Protein AF-A0A6P4EL82-F1 (afdb_monomer_lite)

Radius of gyration: 22.35 Å; chains: 1; bounding box: 56×54×62 Å

Organism: Drosophila rhopaloa (NCBI:txid1041015)

Structure (mmCIF, N/CA/C/O backbone):
data_AF-A0A6P4EL82-F1
#
_entry.id   AF-A0A6P4EL82-F1
#
loop_
_atom_site.group_PDB
_atom_site.id
_atom_site.type_symbol
_atom_site.label_atom_id
_atom_site.label_alt_id
_atom_site.label_comp_id
_atom_site.label_asym_id
_atom_site.label_entity_id
_atom_site.label_seq_id
_atom_site.pdbx_PDB_ins_code
_atom_site.Cartn_x
_atom_site.Cartn_y
_atom_site.Cartn_z
_atom_site.occupancy
_atom_site.B_iso_or_equiv
_atom_site.auth_seq_id
_atom_site.auth_comp_id
_atom_site.auth_asym_id
_atom_site.auth_atom_id
_atom_site.pdbx_PDB_model_num
ATOM 1 N N . MET A 1 1 ? 17.055 23.495 1.110 1.00 33.41 1 MET A N 1
ATOM 2 C CA . MET A 1 1 ? 16.559 23.133 2.458 1.00 33.41 1 MET A CA 1
ATOM 3 C C . MET A 1 1 ? 15.333 22.251 2.293 1.00 33.41 1 MET A C 1
ATOM 5 O O . MET A 1 1 ? 14.387 22.689 1.647 1.00 33.41 1 MET A O 1
ATOM 9 N N . ALA A 1 2 ? 15.364 21.012 2.794 1.00 43.56 2 ALA A N 1
ATOM 10 C CA . ALA A 1 2 ? 14.211 20.114 2.730 1.00 43.56 2 ALA A CA 1
ATOM 11 C C . ALA A 1 2 ? 13.028 20.742 3.486 1.00 43.56 2 ALA A C 1
ATOM 13 O O . ALA A 1 2 ? 13.193 21.196 4.621 1.00 43.56 2 ALA A O 1
ATOM 14 N N . ARG A 1 3 ? 11.856 20.819 2.846 1.00 50.66 3 ARG A N 1
ATOM 15 C CA . ARG A 1 3 ? 10.635 21.322 3.490 1.00 50.66 3 ARG A CA 1
ATOM 16 C C . ARG A 1 3 ? 10.329 20.411 4.676 1.00 50.66 3 ARG A C 1
ATOM 18 O O . ARG A 1 3 ? 10.133 19.216 4.482 1.00 50.66 3 ARG A O 1
ATOM 25 N N . ARG A 1 4 ? 10.299 20.956 5.896 1.00 54.34 4 ARG A N 1
ATOM 26 C CA . ARG A 1 4 ? 9.822 20.200 7.061 1.00 54.34 4 ARG A CA 1
ATOM 27 C C . ARG A 1 4 ? 8.305 20.161 6.985 1.00 54.34 4 ARG A C 1
ATOM 29 O O . ARG A 1 4 ? 7.641 21.117 7.385 1.00 54.34 4 ARG A O 1
ATOM 36 N N . THR A 1 5 ? 7.786 19.092 6.407 1.00 60.97 5 THR A N 1
ATOM 37 C CA . THR A 1 5 ? 6.375 18.736 6.481 1.00 60.97 5 THR A CA 1
ATOM 38 C C . THR A 1 5 ? 6.119 18.055 7.820 1.00 60.97 5 THR A C 1
ATOM 40 O O . THR A 1 5 ? 6.871 17.173 8.233 1.00 60.97 5 THR A O 1
ATOM 43 N N . GLN A 1 6 ? 5.105 18.522 8.540 1.00 66.62 6 GLN A N 1
ATOM 44 C CA . GLN A 1 6 ? 4.587 17.857 9.733 1.00 66.62 6 GLN A CA 1
ATOM 45 C C . GLN A 1 6 ? 3.087 17.683 9.549 1.00 66.62 6 GLN A C 1
ATOM 47 O O . GLN A 1 6 ? 2.411 18.584 9.054 1.00 66.62 6 GLN A O 1
ATOM 52 N N . SER A 1 7 ? 2.579 16.536 9.956 1.00 67.75 7 SER A N 1
ATOM 53 C CA . SER A 1 7 ? 1.165 16.198 9.969 1.00 67.75 7 SER A CA 1
ATOM 54 C C . SER A 1 7 ? 0.735 15.944 11.405 1.00 67.75 7 SER A C 1
ATOM 56 O O . SER A 1 7 ? 1.493 15.408 12.216 1.00 67.75 7 SER A O 1
ATOM 58 N N . ARG A 1 8 ? -0.481 16.369 11.742 1.00 73.88 8 ARG A N 1
ATOM 59 C CA . ARG A 1 8 ? -1.097 16.090 13.040 1.00 73.88 8 ARG A CA 1
ATOM 60 C C . ARG A 1 8 ? -2.534 15.663 12.837 1.00 73.88 8 ARG A C 1
ATOM 62 O O . ARG A 1 8 ? -3.299 16.365 12.175 1.00 73.88 8 ARG A O 1
ATOM 69 N N . PHE A 1 9 ? -2.908 14.562 13.472 1.00 73.06 9 PHE A N 1
ATOM 70 C CA . PHE A 1 9 ? -4.301 14.156 13.578 1.00 73.06 9 PHE A CA 1
ATOM 71 C C . PHE A 1 9 ? -4.881 14.636 14.909 1.00 73.06 9 PHE A C 1
ATOM 73 O O . PHE A 1 9 ? -4.245 14.522 15.960 1.00 73.06 9 PHE A O 1
ATOM 80 N N . ILE A 1 10 ? -6.073 15.215 14.858 1.00 74.81 10 ILE A N 1
ATOM 81 C CA . ILE A 1 10 ? -6.793 15.739 16.013 1.00 74.81 10 ILE A CA 1
ATOM 82 C C . ILE A 1 10 ? -8.097 14.964 16.137 1.00 74.81 10 ILE A C 1
ATOM 84 O O . ILE A 1 10 ? -8.863 14.858 15.178 1.00 74.81 10 ILE A O 1
ATOM 88 N N . PHE A 1 11 ? -8.314 14.445 17.341 1.00 75.31 11 PHE A N 1
ATOM 89 C CA . PHE A 1 11 ? -9.562 13.843 17.781 1.00 75.31 11 PHE A CA 1
ATOM 90 C C . PHE A 1 11 ? -10.075 14.706 18.922 1.00 75.31 11 PHE A C 1
ATOM 92 O O . PHE A 1 11 ? -9.465 14.739 19.990 1.00 75.31 11 PHE A O 1
ATOM 99 N N . GLU A 1 12 ? -11.156 15.436 18.685 1.00 78.25 12 GLU A N 1
ATOM 100 C CA . GLU A 1 12 ? -11.768 16.289 19.700 1.00 78.25 12 GLU A CA 1
ATOM 101 C C . GLU A 1 12 ? -13.259 15.982 19.818 1.00 78.25 12 GLU A C 1
ATOM 103 O O . GLU A 1 12 ? -13.918 15.598 18.849 1.00 78.25 12 GLU A O 1
ATOM 108 N N . VAL A 1 13 ? -13.787 16.115 21.030 1.00 78.19 13 VAL A N 1
ATOM 109 C CA . VAL A 1 13 ? -15.224 16.057 21.289 1.00 78.19 13 VAL A CA 1
ATOM 110 C C . VAL A 1 13 ? -15.655 17.472 21.626 1.00 78.19 13 VAL A C 1
ATOM 112 O O . VAL A 1 13 ? -15.216 18.027 22.630 1.00 78.19 13 VAL A O 1
ATOM 115 N N . VAL A 1 14 ? -16.472 18.061 20.761 1.00 80.62 14 VAL A N 1
ATOM 116 C CA . VAL A 1 14 ? -17.006 19.411 20.925 1.00 80.62 14 VAL A CA 1
ATOM 117 C C . VAL A 1 14 ? -18.517 19.295 21.033 1.00 80.62 14 VAL A C 1
ATOM 119 O O . VAL A 1 14 ? -19.182 18.857 20.093 1.00 80.62 14 VAL A O 1
ATOM 122 N N . GLU A 1 15 ? -19.047 19.670 22.197 1.00 81.12 15 GLU A N 1
ATOM 123 C CA . GLU A 1 15 ? -20.472 19.575 22.532 1.00 81.12 15 GLU A CA 1
ATOM 124 C C . GLU A 1 15 ? -21.013 18.148 22.318 1.00 81.12 15 GLU A C 1
ATOM 126 O O . GLU A 1 15 ? -20.661 17.232 23.058 1.00 81.12 15 GLU A O 1
ATOM 131 N N . ASN A 1 16 ? -21.830 17.953 21.280 1.00 80.94 16 ASN A N 1
ATOM 132 C CA . ASN A 1 16 ? -22.440 16.677 20.903 1.00 80.94 16 ASN A CA 1
ATOM 133 C C . ASN A 1 16 ? -21.816 16.051 19.648 1.00 80.94 16 ASN A C 1
ATOM 135 O O . ASN A 1 16 ? -22.354 15.077 19.117 1.00 80.94 16 ASN A O 1
ATOM 139 N N . SER A 1 17 ? -20.689 16.585 19.173 1.00 77.50 17 SER A N 1
ATOM 140 C CA . SER A 1 17 ? -20.010 16.123 17.963 1.00 77.50 17 SER A CA 1
ATOM 141 C C . SER A 1 17 ? -18.581 15.677 18.249 1.00 77.50 17 SER A C 1
ATOM 143 O O . SER A 1 17 ? -17.812 16.343 18.937 1.00 77.50 17 SER A O 1
ATOM 145 N N . ARG A 1 18 ? -18.200 14.544 17.667 1.00 77.69 18 ARG A N 1
ATOM 146 C CA . ARG A 1 18 ? -16.813 14.099 17.562 1.00 77.69 18 ARG A CA 1
ATOM 147 C C . ARG A 1 18 ? -16.259 14.605 16.244 1.00 77.69 18 ARG A C 1
ATOM 149 O O . ARG A 1 18 ? -16.854 14.373 15.190 1.00 77.69 18 ARG A O 1
ATOM 156 N N . ILE A 1 19 ? -15.134 15.294 16.325 1.00 76.38 19 ILE A N 1
ATOM 157 C CA . ILE A 1 19 ? -14.483 15.941 15.198 1.00 76.38 19 ILE A CA 1
ATOM 158 C C . ILE A 1 19 ? -13.156 15.240 14.939 1.00 76.38 19 ILE A C 1
ATOM 160 O O . ILE A 1 19 ? -12.343 15.028 15.845 1.00 76.38 19 ILE A O 1
ATOM 164 N N . PHE A 1 20 ? -12.950 14.904 13.672 1.00 77.62 20 PHE A N 1
ATOM 165 C CA . PHE A 1 20 ? -11.752 14.261 13.161 1.00 77.62 20 PHE A CA 1
ATOM 166 C C . PHE A 1 20 ? -11.123 15.212 12.168 1.00 77.62 20 PHE A C 1
ATOM 168 O O . PHE A 1 20 ? -11.773 15.599 11.201 1.00 77.62 20 PHE A O 1
ATOM 175 N N . ARG A 1 21 ? -9.880 15.625 12.413 1.00 79.00 21 ARG A N 1
ATOM 176 C CA . ARG A 1 21 ? -9.175 16.541 11.516 1.00 79.00 21 ARG A CA 1
ATOM 177 C C . ARG A 1 21 ? -7.736 16.124 11.346 1.00 79.00 21 ARG A C 1
ATOM 179 O O . ARG A 1 21 ? -7.040 15.815 12.308 1.00 79.00 21 ARG A O 1
ATOM 186 N N . HIS A 1 22 ? -7.275 16.217 10.112 1.00 78.00 22 HIS A N 1
ATOM 187 C CA . HIS A 1 22 ? -5.871 16.094 9.779 1.00 78.00 22 HIS A CA 1
ATOM 188 C C . HIS A 1 22 ? -5.342 17.462 9.350 1.00 78.00 22 HIS A C 1
ATOM 190 O O . HIS A 1 22 ? -5.875 18.074 8.425 1.00 78.00 22 HIS A O 1
ATOM 196 N N . GLN A 1 23 ? -4.317 17.952 10.041 1.00 79.94 23 GLN A N 1
ATOM 197 C CA . GLN A 1 23 ? -3.669 19.229 9.767 1.00 79.94 23 GLN A CA 1
ATOM 198 C C . GLN A 1 23 ? -2.273 19.025 9.191 1.00 79.94 23 GLN A C 1
ATOM 200 O O . GLN A 1 23 ? -1.479 18.259 9.736 1.00 79.94 23 GLN A O 1
ATOM 205 N N . PHE A 1 24 ? -1.963 19.787 8.143 1.00 72.44 24 PHE A N 1
ATOM 206 C CA . PHE A 1 24 ? -0.638 19.820 7.533 1.00 72.44 24 PHE A CA 1
ATOM 207 C C . PHE A 1 24 ? 0.090 21.122 7.840 1.00 72.44 24 PHE A C 1
ATOM 209 O O . PHE A 1 24 ? -0.452 22.222 7.680 1.00 72.44 24 PHE A O 1
ATOM 216 N N . PHE A 1 25 ? 1.357 20.991 8.204 1.00 72.81 25 PHE A N 1
ATOM 217 C CA . PHE A 1 25 ? 2.273 22.083 8.480 1.00 72.81 25 PHE A CA 1
ATOM 218 C C . PHE A 1 25 ? 3.444 22.016 7.507 1.00 72.81 25 PHE A C 1
ATOM 220 O O . PHE A 1 25 ? 4.023 20.954 7.281 1.00 72.81 25 PHE A O 1
ATOM 227 N N . VAL A 1 26 ? 3.827 23.165 6.958 1.00 68.81 26 VAL A N 1
ATOM 228 C CA . VAL A 1 26 ? 5.044 23.306 6.151 1.00 68.81 26 VAL A CA 1
ATOM 229 C C . VAL A 1 26 ? 5.909 24.352 6.828 1.00 68.81 26 VAL A C 1
ATOM 231 O O . VAL A 1 26 ? 5.481 25.490 7.000 1.00 68.81 26 VAL A O 1
ATOM 234 N N . ASN A 1 27 ? 7.120 23.964 7.227 1.00 68.44 27 ASN A N 1
ATOM 235 C CA . ASN A 1 27 ? 8.061 24.831 7.942 1.00 68.44 27 ASN A CA 1
ATOM 236 C C . ASN A 1 27 ? 7.469 25.437 9.234 1.00 68.44 27 ASN A C 1
ATOM 238 O O . ASN A 1 27 ? 7.764 26.575 9.581 1.00 68.44 27 ASN A O 1
ATOM 242 N N . GLY A 1 28 ? 6.624 24.677 9.941 1.00 65.25 28 GLY A N 1
ATOM 243 C CA . GLY A 1 28 ? 6.000 25.096 11.203 1.00 65.25 28 GLY A CA 1
ATOM 244 C C . GLY A 1 28 ? 4.749 25.970 11.056 1.00 65.25 28 GLY A C 1
ATOM 245 O O . GLY A 1 28 ? 4.048 26.185 12.040 1.00 65.25 28 GLY A O 1
ATOM 246 N N . SER A 1 29 ? 4.410 26.425 9.847 1.00 65.25 29 SER A N 1
ATOM 247 C CA . SER A 1 29 ? 3.171 27.164 9.587 1.00 65.25 29 SER A CA 1
ATOM 248 C C . SER A 1 29 ? 2.051 26.214 9.155 1.00 65.25 29 SER A C 1
ATOM 250 O O . SER A 1 29 ? 2.227 25.421 8.223 1.00 65.25 29 SER A O 1
ATOM 252 N N . ARG A 1 30 ? 0.892 26.299 9.826 1.00 67.81 30 ARG A N 1
ATOM 253 C CA . ARG A 1 30 ? -0.328 25.550 9.476 1.00 67.81 30 ARG A CA 1
ATOM 254 C C . ARG A 1 30 ? -0.783 25.967 8.080 1.00 67.81 30 ARG A C 1
ATOM 256 O O . ARG A 1 30 ? -1.028 27.147 7.853 1.00 67.81 30 ARG A O 1
ATOM 263 N N . ARG A 1 31 ? -0.889 25.012 7.152 1.00 65.38 31 ARG A N 1
ATOM 264 C CA . ARG A 1 31 ? -1.248 25.296 5.756 1.00 65.38 31 ARG A CA 1
ATOM 265 C C . ARG A 1 31 ? -2.715 25.036 5.440 1.00 65.38 31 ARG A C 1
ATOM 267 O O . ARG A 1 31 ? -3.326 25.864 4.780 1.00 65.38 31 ARG A O 1
ATOM 274 N N . ALA A 1 32 ? -3.250 23.889 5.852 1.00 67.94 32 ALA A N 1
ATOM 275 C CA . ALA A 1 32 ? -4.602 23.471 5.486 1.00 67.94 32 ALA A CA 1
ATOM 276 C C . ALA A 1 32 ? -5.100 22.327 6.378 1.00 67.94 32 ALA A C 1
ATOM 278 O O . ALA A 1 32 ? -4.300 21.531 6.882 1.00 67.94 32 ALA A O 1
ATOM 279 N N . GLU A 1 33 ? -6.419 22.251 6.549 1.00 73.62 33 GLU A N 1
ATOM 280 C CA . GLU A 1 33 ? -7.103 21.035 6.994 1.00 73.62 33 GLU A CA 1
ATOM 281 C C . GLU A 1 33 ? -7.305 20.111 5.792 1.00 73.62 33 GLU A C 1
ATOM 283 O O . GLU A 1 33 ? -7.496 20.554 4.660 1.00 73.62 33 GLU A O 1
ATOM 288 N N . CYS A 1 34 ? -7.173 18.811 6.021 1.00 71.56 34 CYS A N 1
ATOM 289 C CA . CYS A 1 34 ? -7.351 17.816 4.984 1.00 71.56 34 CYS A CA 1
ATOM 290 C C . CYS A 1 34 ? -8.841 17.571 4.736 1.00 71.56 34 CYS A C 1
ATOM 292 O O . CYS A 1 34 ? -9.490 16.871 5.512 1.00 71.56 34 CYS A O 1
ATOM 294 N N . ASN A 1 35 ? -9.348 18.035 3.598 1.00 69.62 35 ASN A N 1
ATOM 295 C CA . ASN A 1 35 ? -10.748 17.841 3.204 1.00 69.62 35 ASN A CA 1
ATOM 296 C C . ASN A 1 35 ? -11.154 16.358 3.066 1.00 69.62 35 ASN A C 1
ATOM 298 O O . ASN A 1 35 ? -12.339 16.046 2.991 1.00 69.62 35 ASN A O 1
ATOM 302 N N . THR A 1 36 ? -10.194 15.426 2.969 1.00 69.62 36 THR A N 1
ATOM 303 C CA . THR A 1 36 ? -10.492 13.984 2.898 1.00 69.62 36 THR A CA 1
ATOM 304 C C . THR A 1 36 ? -10.569 13.310 4.261 1.00 69.62 36 THR A C 1
ATOM 306 O O . THR A 1 36 ? -11.177 12.251 4.357 1.00 69.62 36 THR A O 1
ATOM 309 N N . CYS A 1 37 ? -9.940 13.887 5.285 1.00 72.25 37 CYS A N 1
ATOM 310 C CA . CYS A 1 37 ? -9.926 13.336 6.641 1.00 72.25 37 CYS A CA 1
ATOM 311 C C . CYS A 1 37 ? -10.843 14.103 7.598 1.00 72.25 37 CYS A C 1
ATOM 313 O O . CYS A 1 37 ? -11.077 13.617 8.699 1.00 72.25 37 CYS A O 1
ATOM 315 N N . GLU A 1 38 ? -11.317 15.290 7.209 1.00 73.56 38 GLU A N 1
ATOM 316 C CA . GLU A 1 38 ? -12.259 16.068 8.005 1.00 73.56 38 GLU A CA 1
ATOM 317 C C . GLU A 1 38 ? -13.629 15.389 8.062 1.00 73.56 38 GLU A C 1
ATOM 319 O O . GLU A 1 38 ? -14.226 15.071 7.028 1.00 73.56 38 GLU A O 1
ATOM 324 N N . ASN A 1 39 ? -14.132 15.165 9.276 1.00 71.00 39 ASN A N 1
ATOM 325 C CA . ASN A 1 39 ? -15.486 14.669 9.479 1.00 71.00 39 ASN A CA 1
ATOM 326 C C . ASN A 1 39 ? -16.027 15.008 10.869 1.00 71.00 39 ASN A C 1
ATOM 328 O O . ASN A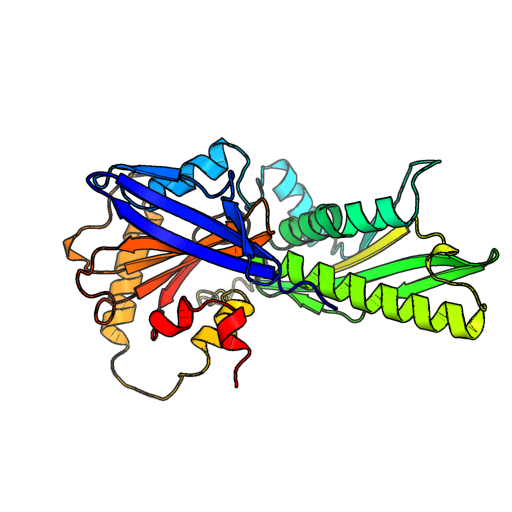 1 39 ? -15.278 15.215 11.827 1.00 71.00 39 ASN A O 1
ATOM 332 N N . HIS A 1 40 ? -17.353 15.017 10.953 1.00 73.94 40 HIS A N 1
ATOM 333 C CA . HIS A 1 40 ? -18.144 15.341 12.124 1.00 73.94 40 HIS A CA 1
ATOM 334 C C . HIS A 1 40 ? -19.213 14.265 12.295 1.00 73.94 40 HIS A C 1
ATOM 336 O O . HIS A 1 40 ? -20.058 14.085 11.419 1.00 73.94 40 HIS A O 1
ATOM 342 N N . VAL A 1 41 ? -19.193 13.564 13.426 1.00 72.25 41 VAL A N 1
ATOM 343 C CA . VAL A 1 41 ? -20.222 12.568 13.762 1.00 72.25 41 VAL A CA 1
ATOM 344 C C . VAL A 1 41 ? -20.782 12.816 15.159 1.00 72.25 41 VAL A C 1
ATOM 346 O O . VAL A 1 41 ? -20.041 13.270 16.034 1.00 72.25 41 VAL A O 1
ATOM 349 N N . PRO A 1 42 ? -22.069 12.517 15.405 1.00 77.12 42 PRO A N 1
ATOM 350 C CA . PRO A 1 42 ? -22.645 12.610 16.739 1.00 77.12 42 PRO A CA 1
ATOM 351 C C . PRO A 1 42 ? -21.877 11.749 17.748 1.00 77.12 42 PRO A C 1
ATOM 353 O O . PRO A 1 42 ? -21.427 10.648 17.434 1.00 77.12 42 PRO A O 1
ATOM 356 N N . VAL A 1 43 ? -21.771 12.210 18.995 1.00 75.50 43 VAL A N 1
ATOM 357 C CA . VAL A 1 43 ? -21.134 11.446 20.089 1.00 75.50 43 VAL A CA 1
ATOM 358 C C . VAL A 1 43 ? -21.823 10.096 20.337 1.00 75.50 43 VAL A C 1
ATOM 360 O O . VAL A 1 43 ? -21.175 9.151 20.789 1.00 75.50 43 VAL A O 1
ATOM 363 N N . SER A 1 44 ? -23.112 9.990 20.007 1.00 71.75 44 SER A N 1
ATOM 364 C CA . SER A 1 44 ? -23.897 8.756 20.098 1.00 71.75 44 SER A CA 1
ATOM 365 C C . SER A 1 44 ? -23.495 7.686 19.077 1.00 71.75 44 SER A C 1
ATOM 367 O O . SER A 1 44 ? -23.806 6.514 19.286 1.00 71.75 44 SER A O 1
ATOM 369 N N . GLU A 1 45 ? -22.801 8.047 17.994 1.00 71.69 45 GLU A N 1
ATOM 370 C CA . GLU A 1 45 ? -22.350 7.090 16.984 1.00 71.69 45 GLU A CA 1
ATOM 371 C C . GLU A 1 45 ? -20.959 6.522 17.314 1.00 71.69 45 GLU A C 1
ATOM 373 O O . GLU A 1 45 ? -20.083 7.248 17.799 1.00 71.69 45 GLU A O 1
ATOM 378 N N . PRO A 1 46 ? -20.690 5.231 17.041 1.00 69.81 46 PRO A N 1
ATOM 379 C CA . PRO A 1 46 ? -19.359 4.668 17.242 1.00 69.81 46 PRO A CA 1
ATOM 380 C C . PRO A 1 46 ? -18.323 5.276 16.281 1.00 69.81 46 PRO A C 1
ATOM 382 O O . PRO A 1 46 ? -18.629 5.581 15.129 1.00 69.81 46 PRO A O 1
ATOM 385 N N . TYR A 1 47 ? -17.061 5.374 16.720 1.00 73.31 47 TYR A N 1
ATOM 386 C CA . TYR A 1 47 ? -15.964 5.953 15.925 1.00 73.31 47 TYR A CA 1
ATOM 387 C C . TYR A 1 47 ? -15.795 5.284 14.547 1.00 73.31 47 TYR A C 1
ATOM 389 O O . TYR A 1 47 ? -15.403 5.935 13.583 1.00 73.31 47 TYR A O 1
ATOM 397 N N . ASN A 1 48 ? -16.123 3.996 14.418 1.00 69.88 48 ASN A N 1
ATOM 398 C CA . ASN A 1 48 ? -15.982 3.256 13.164 1.00 69.88 48 ASN A CA 1
ATOM 399 C C . ASN A 1 48 ? -16.972 3.647 12.049 1.00 69.88 48 ASN A C 1
ATOM 401 O O . ASN A 1 48 ? -16.686 3.385 10.878 1.00 69.88 48 ASN A O 1
ATOM 405 N N . HIS A 1 49 ? -18.122 4.244 12.378 1.00 67.06 49 HIS A N 1
ATOM 406 C CA . HIS A 1 49 ? -19.137 4.629 11.393 1.00 67.06 49 HIS A CA 1
ATOM 407 C C . HIS A 1 49 ? -18.623 5.728 10.465 1.00 67.06 49 HIS A C 1
ATOM 409 O O . HIS A 1 49 ? -18.900 5.696 9.265 1.00 67.06 49 HIS A O 1
ATOM 415 N N . HIS A 1 50 ? -17.772 6.608 10.993 1.00 66.44 50 HIS A N 1
ATOM 416 C CA . HIS A 1 50 ? -17.055 7.611 10.220 1.00 66.44 50 HIS A CA 1
ATOM 417 C C . HIS A 1 50 ? -16.292 6.986 9.037 1.00 66.44 50 HIS A C 1
ATOM 419 O O . HIS A 1 50 ? -16.385 7.475 7.910 1.00 66.44 50 HIS A O 1
ATOM 425 N N . TRP A 1 51 ? -15.574 5.887 9.275 1.00 64.69 51 TRP A N 1
ATOM 426 C CA . TRP A 1 51 ? -14.648 5.298 8.303 1.00 64.69 51 TRP A CA 1
ATOM 427 C C . TRP A 1 51 ? -15.319 4.325 7.325 1.00 64.69 51 TRP A C 1
ATOM 429 O O . TRP A 1 51 ? -14.783 4.041 6.254 1.00 64.69 51 TRP A O 1
ATOM 439 N N . ARG A 1 52 ? -16.507 3.798 7.658 1.00 60.78 52 ARG A N 1
ATOM 440 C CA . ARG A 1 52 ? -17.263 2.885 6.774 1.00 60.78 52 ARG A CA 1
ATOM 441 C C . ARG A 1 52 ? -17.727 3.561 5.483 1.00 60.78 52 ARG A C 1
ATOM 443 O O . ARG A 1 52 ? -17.866 2.891 4.459 1.00 60.78 52 ARG A O 1
ATOM 450 N N . ASN A 1 53 ? -17.930 4.875 5.513 1.00 57.84 53 ASN A N 1
ATOM 451 C CA . ASN A 1 53 ? -18.341 5.641 4.340 1.00 57.84 53 ASN A CA 1
ATOM 452 C C . ASN A 1 53 ? -17.223 5.786 3.294 1.00 57.84 53 ASN A C 1
ATOM 454 O O . ASN A 1 53 ? -17.519 6.049 2.131 1.00 57.84 53 ASN A O 1
ATOM 458 N N . ASP A 1 54 ? -15.960 5.532 3.651 1.00 64.31 54 ASP A N 1
ATOM 459 C CA . ASP A 1 54 ? -14.842 5.650 2.709 1.00 64.31 54 ASP A CA 1
ATOM 460 C C . ASP A 1 54 ? -14.867 4.566 1.630 1.00 64.31 54 ASP A C 1
ATOM 462 O O . ASP A 1 54 ? -14.518 4.833 0.484 1.00 64.31 54 ASP A O 1
ATOM 466 N N . ILE A 1 55 ? -15.350 3.363 1.959 1.00 58.72 55 ILE A N 1
ATOM 467 C CA . ILE A 1 55 ? -15.524 2.280 0.979 1.00 58.72 55 ILE A CA 1
ATOM 468 C C . ILE A 1 55 ? -16.633 2.643 -0.014 1.00 58.72 55 ILE A C 1
ATOM 470 O O . ILE A 1 55 ? -16.447 2.506 -1.221 1.00 58.72 55 ILE A O 1
ATOM 474 N N . LYS A 1 56 ? -17.765 3.162 0.485 1.00 60.44 56 LYS A N 1
ATOM 475 C CA . LYS A 1 56 ? -18.898 3.593 -0.353 1.00 60.44 56 LYS A CA 1
ATOM 476 C C . LYS A 1 56 ? -18.524 4.745 -1.285 1.00 60.44 56 LYS A C 1
ATOM 478 O O . LYS A 1 56 ? -19.010 4.800 -2.406 1.00 60.44 56 LYS A O 1
ATOM 483 N N . ASN A 1 57 ? -17.634 5.624 -0.833 1.00 61.41 57 ASN A N 1
ATOM 484 C CA . ASN A 1 57 ? -17.208 6.806 -1.575 1.00 61.41 57 ASN A CA 1
ATOM 485 C C . ASN A 1 57 ? -15.927 6.590 -2.403 1.00 61.41 57 ASN A C 1
ATOM 487 O O . ASN A 1 57 ? -15.339 7.578 -2.835 1.00 61.41 57 ASN A O 1
ATOM 491 N N . GLN A 1 58 ? -15.460 5.343 -2.587 1.00 61.38 58 GLN A N 1
ATOM 492 C CA . GLN A 1 58 ? -14.204 5.006 -3.292 1.00 61.38 58 GLN A CA 1
ATOM 493 C C . GLN A 1 58 ? -12.962 5.747 -2.760 1.00 61.38 58 GLN A C 1
ATOM 495 O O . GLN A 1 58 ? -11.977 5.955 -3.458 1.00 61.38 58 GLN A O 1
ATOM 500 N N . LYS A 1 59 ? -12.995 6.140 -1.487 1.00 64.19 59 LYS A N 1
ATOM 501 C CA . LYS A 1 59 ? -11.906 6.821 -0.781 1.00 64.19 59 LYS A CA 1
ATOM 502 C C . LYS A 1 59 ? -11.074 5.858 0.064 1.00 64.19 59 LYS A C 1
ATOM 504 O O . LYS A 1 59 ? -10.260 6.312 0.860 1.00 64.19 59 LYS A O 1
ATOM 509 N N . SER A 1 60 ? -11.306 4.553 -0.044 1.00 66.44 60 SER A N 1
ATOM 510 C CA . SER A 1 60 ? -10.579 3.563 0.743 1.00 66.44 60 SER A CA 1
ATOM 511 C C . SER A 1 60 ? -9.239 3.216 0.103 1.00 66.44 60 SER A C 1
ATOM 513 O O . SER A 1 60 ? -9.115 3.179 -1.115 1.00 66.44 60 SER A O 1
ATOM 515 N N . TYR A 1 61 ? -8.253 2.914 0.942 1.00 70.69 61 TYR A N 1
ATOM 516 C CA . TYR A 1 61 ? -6.951 2.393 0.522 1.00 70.69 61 TYR A CA 1
ATOM 517 C C . TYR A 1 61 ? -6.980 0.874 0.271 1.00 70.69 61 TYR A C 1
ATOM 519 O O . TYR A 1 61 ? -5.984 0.302 -0.171 1.00 70.69 61 TYR A O 1
ATOM 527 N N . TYR A 1 62 ? -8.107 0.219 0.570 1.00 79.44 62 TYR A N 1
ATOM 528 C CA . TYR A 1 62 ? -8.325 -1.193 0.269 1.00 79.44 62 TYR A CA 1
ATOM 529 C C . TYR A 1 62 ? -8.552 -1.411 -1.223 1.00 79.44 62 TYR A C 1
ATOM 531 O O . TYR A 1 62 ? -9.223 -0.613 -1.881 1.00 79.44 62 TYR A O 1
ATOM 539 N N . ILE A 1 63 ? -8.068 -2.539 -1.731 1.00 83.81 63 ILE A N 1
ATOM 540 C CA . ILE A 1 63 ? -8.384 -2.970 -3.093 1.00 83.81 63 ILE A CA 1
ATOM 541 C C . ILE A 1 63 ? -9.751 -3.659 -3.128 1.00 83.81 63 ILE A C 1
ATOM 543 O O . ILE A 1 63 ? -10.158 -4.327 -2.175 1.00 83.81 63 ILE A O 1
ATOM 547 N N . GLN A 1 64 ? -10.463 -3.517 -4.243 1.00 81.88 64 GLN A N 1
ATOM 548 C CA . GLN A 1 64 ? -11.689 -4.267 -4.501 1.00 81.88 64 GLN A CA 1
ATOM 549 C C . GLN A 1 64 ? -11.342 -5.495 -5.340 1.00 81.88 64 GLN A C 1
ATOM 551 O O . GLN A 1 64 ? -10.855 -5.367 -6.456 1.00 81.88 64 GLN A O 1
ATOM 556 N N . MET A 1 65 ? -11.575 -6.684 -4.784 1.00 82.25 65 MET A N 1
ATOM 557 C CA . MET A 1 65 ? -11.277 -7.960 -5.439 1.00 82.25 65 MET A CA 1
ATOM 558 C C . MET A 1 65 ? -12.570 -8.685 -5.798 1.00 82.25 65 MET A C 1
ATOM 560 O O . MET A 1 65 ? -13.220 -9.275 -4.926 1.00 82.25 65 MET A O 1
ATOM 564 N N . GLY A 1 66 ? -12.934 -8.662 -7.078 1.00 85.94 66 GLY A N 1
ATOM 565 C CA . GLY A 1 66 ? -14.035 -9.443 -7.622 1.00 85.94 66 GLY A CA 1
ATOM 566 C C . GLY A 1 66 ? -13.646 -10.894 -7.919 1.00 85.94 66 GLY A C 1
ATOM 567 O O . GLY A 1 66 ? -12.545 -11.365 -7.623 1.00 85.94 66 GLY A O 1
ATOM 568 N N . LEU A 1 67 ? -14.593 -11.640 -8.493 1.00 88.75 67 LEU A N 1
ATOM 569 C CA . LEU A 1 67 ? -14.342 -12.998 -8.989 1.00 88.75 67 LEU A CA 1
ATOM 570 C C . LEU A 1 67 ? -13.302 -13.032 -10.129 1.00 88.75 67 LEU A C 1
ATOM 572 O O . LEU A 1 67 ? -12.437 -13.908 -10.068 1.00 88.75 67 LEU A O 1
ATOM 576 N N . PRO A 1 68 ? -13.323 -12.112 -11.119 1.00 91.00 68 PRO A N 1
ATOM 577 C CA . PRO A 1 68 ? -12.321 -12.094 -12.188 1.00 91.00 68 PRO A CA 1
ATOM 578 C C . PRO A 1 68 ? -10.900 -11.879 -11.657 1.00 91.00 68 PRO A C 1
ATOM 580 O O . PRO A 1 68 ? -9.984 -12.621 -12.003 1.00 91.00 68 PRO A O 1
ATOM 583 N N . GLU A 1 69 ? -10.720 -10.925 -10.745 1.00 91.00 69 GLU A N 1
ATOM 584 C CA . GLU A 1 69 ? -9.428 -10.596 -10.138 1.00 91.00 69 GLU A CA 1
ATOM 585 C C . GLU A 1 69 ? -8.842 -11.797 -9.384 1.00 91.00 69 GLU A C 1
ATOM 587 O O . GLU A 1 69 ? -7.653 -12.101 -9.493 1.00 91.00 69 GLU A O 1
ATOM 592 N N . LYS A 1 70 ? -9.690 -12.544 -8.667 1.00 90.12 70 LYS A N 1
ATOM 593 C CA . LYS A 1 70 ? -9.285 -13.779 -7.980 1.00 90.12 70 LYS A CA 1
ATOM 594 C C . LYS A 1 70 ? -8.892 -14.894 -8.953 1.00 90.12 70 LYS A C 1
ATOM 596 O O . LYS A 1 70 ? -7.974 -15.653 -8.656 1.00 90.12 70 LYS A O 1
ATOM 601 N N . GLN A 1 71 ? -9.554 -15.003 -10.106 1.00 92.56 71 GLN A N 1
ATOM 602 C CA . GLN A 1 71 ? -9.177 -15.972 -11.146 1.00 92.56 71 GLN A CA 1
ATOM 603 C C . GLN A 1 71 ? -7.820 -15.634 -11.772 1.00 92.56 71 GLN A C 1
ATOM 605 O O . GLN A 1 71 ? -7.022 -16.538 -12.028 1.00 92.56 71 GLN A O 1
ATOM 610 N N . ILE A 1 72 ? -7.529 -14.345 -11.966 1.00 93.19 72 ILE A N 1
ATOM 611 C CA . ILE A 1 72 ? -6.217 -13.884 -12.434 1.00 93.19 72 ILE A CA 1
ATOM 612 C C . ILE A 1 72 ? -5.136 -14.248 -11.410 1.00 93.19 72 ILE A C 1
ATOM 614 O O . ILE A 1 72 ? -4.134 -14.846 -11.794 1.00 93.19 72 ILE A O 1
ATOM 618 N N . LEU A 1 73 ? -5.350 -13.976 -10.115 1.00 91.25 73 LEU A N 1
ATOM 619 C CA . LEU A 1 73 ? -4.396 -14.376 -9.067 1.00 91.25 73 LEU A CA 1
ATOM 620 C C . LEU A 1 73 ? -4.140 -15.880 -9.055 1.00 91.25 73 LEU A C 1
ATOM 622 O O . LEU A 1 73 ? -2.989 -16.300 -8.967 1.00 91.25 73 LEU A O 1
ATOM 626 N N . LYS A 1 74 ? -5.197 -16.682 -9.196 1.00 90.19 74 LYS A N 1
ATOM 627 C CA . LYS A 1 74 ? -5.063 -18.135 -9.277 1.00 90.19 74 LYS A CA 1
ATOM 628 C C . LYS A 1 74 ? -4.229 -18.560 -10.488 1.00 90.19 74 LYS A C 1
ATOM 630 O O . LYS A 1 74 ? -3.364 -19.410 -10.366 1.00 90.19 74 LYS A O 1
ATOM 635 N N . THR A 1 75 ? -4.440 -17.925 -11.640 1.00 92.25 75 THR A N 1
ATOM 636 C CA . THR A 1 75 ? -3.651 -18.199 -12.853 1.00 92.25 75 THR A CA 1
ATOM 637 C C . THR A 1 75 ? -2.177 -17.843 -12.655 1.00 92.25 75 THR A C 1
ATOM 639 O O . THR A 1 75 ? -1.305 -18.603 -13.062 1.00 92.25 75 THR A O 1
ATOM 642 N N . ILE A 1 76 ? -1.898 -16.710 -12.003 1.00 92.69 76 ILE A N 1
ATOM 643 C CA . ILE A 1 76 ? -0.539 -16.280 -11.647 1.00 92.69 76 ILE A CA 1
ATOM 644 C C . ILE A 1 76 ? 0.139 -17.312 -10.737 1.00 92.69 76 ILE A C 1
ATOM 646 O O . ILE A 1 76 ? 1.308 -17.619 -10.946 1.00 92.69 76 ILE A O 1
ATOM 650 N N . GLU A 1 77 ? -0.588 -17.863 -9.762 1.00 88.56 77 GLU A N 1
ATOM 651 C CA . GLU A 1 77 ? -0.091 -18.918 -8.866 1.00 88.56 77 GLU A CA 1
ATOM 652 C C . GLU A 1 77 ? 0.159 -20.230 -9.614 1.00 88.56 77 GLU A C 1
ATOM 654 O O . GLU A 1 77 ? 1.251 -20.786 -9.521 1.00 88.56 77 GLU A O 1
ATOM 659 N N . ASP A 1 78 ? -0.819 -20.689 -10.397 1.00 91.19 78 ASP A N 1
ATOM 660 C CA . ASP A 1 78 ? -0.759 -21.956 -11.132 1.00 91.19 78 ASP A CA 1
ATOM 661 C C . ASP A 1 78 ? 0.368 -21.959 -12.184 1.00 91.19 78 ASP A C 1
ATOM 663 O O . ASP A 1 78 ? 0.977 -22.997 -12.446 1.00 91.19 78 ASP A O 1
ATOM 667 N N . GLN A 1 79 ? 0.659 -20.801 -12.787 1.00 92.75 79 GLN A N 1
ATOM 668 C CA . GLN A 1 79 ? 1.694 -20.636 -13.815 1.00 92.75 79 GLN A CA 1
ATOM 669 C C . GLN A 1 79 ? 3.019 -20.074 -13.279 1.00 92.75 79 GLN A C 1
ATOM 671 O O . GLN A 1 79 ? 3.941 -19.874 -14.068 1.00 92.75 79 GLN A O 1
ATOM 676 N N . ALA A 1 80 ? 3.127 -19.813 -11.971 1.00 89.81 80 ALA A N 1
ATOM 677 C CA . ALA A 1 80 ? 4.295 -19.192 -11.342 1.00 89.81 80 ALA A CA 1
ATOM 678 C C . ALA A 1 80 ? 4.763 -17.907 -12.064 1.00 89.81 80 ALA A C 1
ATOM 680 O O . ALA A 1 80 ? 5.946 -17.723 -12.354 1.00 89.81 80 ALA A O 1
ATOM 681 N N . ILE A 1 81 ? 3.818 -17.019 -12.390 1.00 93.75 81 ILE A N 1
ATOM 682 C CA . ILE A 1 81 ? 4.126 -15.749 -13.057 1.00 93.75 81 ILE A CA 1
ATOM 683 C C . ILE A 1 81 ? 4.734 -14.789 -12.034 1.00 93.75 81 ILE A C 1
ATOM 685 O O . ILE A 1 81 ? 4.049 -14.315 -11.129 1.00 93.75 81 ILE A O 1
ATOM 689 N N . GLU A 1 82 ? 6.013 -14.469 -12.212 1.00 95.56 82 GLU A N 1
ATOM 690 C CA . GLU A 1 82 ? 6.733 -13.520 -11.353 1.00 95.56 82 GLU A CA 1
ATOM 691 C C . GLU A 1 82 ? 7.035 -12.195 -12.062 1.00 95.56 82 GLU A C 1
ATOM 693 O O . GLU A 1 82 ? 7.207 -11.176 -11.402 1.00 95.56 82 GLU A O 1
ATOM 698 N N . GLU A 1 83 ? 7.103 -12.178 -13.395 1.00 96.56 83 GLU A N 1
ATOM 699 C CA . GLU A 1 83 ? 7.539 -11.009 -14.163 1.00 96.56 83 GLU A CA 1
ATOM 700 C C . GLU A 1 83 ? 6.367 -10.248 -14.792 1.00 96.56 83 GLU A C 1
ATOM 702 O O . GLU A 1 83 ? 5.575 -10.795 -15.560 1.00 96.56 83 GLU A O 1
ATOM 707 N N . PHE A 1 84 ? 6.313 -8.945 -14.530 1.00 96.12 84 PHE A N 1
ATOM 708 C CA . PHE A 1 84 ? 5.309 -8.027 -15.053 1.00 96.12 84 PHE A CA 1
ATOM 709 C C . PHE A 1 84 ? 6.003 -6.895 -15.807 1.00 96.12 84 PHE A C 1
ATOM 711 O O . PHE A 1 84 ? 6.948 -6.283 -15.310 1.00 96.12 84 PHE A O 1
ATOM 718 N N . ILE A 1 85 ? 5.548 -6.603 -17.023 1.00 93.94 85 ILE A N 1
ATOM 719 C CA . ILE A 1 85 ? 6.133 -5.557 -17.865 1.00 93.94 85 ILE A CA 1
ATOM 720 C C . ILE A 1 85 ? 5.143 -4.403 -17.971 1.00 93.94 85 ILE A C 1
ATOM 722 O O . ILE A 1 85 ? 4.032 -4.589 -18.465 1.00 93.94 85 ILE A O 1
ATOM 726 N N . LEU A 1 86 ? 5.571 -3.208 -17.564 1.00 91.06 86 LEU A N 1
ATOM 727 C CA . LEU A 1 86 ? 4.832 -1.975 -17.810 1.00 91.06 86 LEU A CA 1
ATOM 728 C C . LEU A 1 86 ? 5.517 -1.224 -18.951 1.00 91.06 86 LEU A C 1
ATOM 730 O O . LEU A 1 86 ? 6.732 -0.998 -18.927 1.00 91.06 86 LEU A O 1
ATOM 734 N N . CYS A 1 87 ? 4.729 -0.847 -19.952 1.00 86.94 87 CYS A N 1
ATOM 735 C CA . CYS A 1 87 ? 5.182 -0.129 -21.136 1.00 86.94 87 CYS A CA 1
ATOM 736 C C . CYS A 1 87 ? 4.374 1.154 -21.297 1.00 86.94 87 CYS A C 1
ATOM 738 O O . CYS A 1 87 ? 3.145 1.119 -21.263 1.00 86.94 87 CYS A O 1
ATOM 740 N N . ASP A 1 88 ? 5.063 2.257 -21.562 1.00 78.44 88 ASP A N 1
ATOM 741 C CA . ASP A 1 88 ? 4.430 3.468 -22.061 1.00 78.44 88 ASP A CA 1
ATOM 742 C C . ASP A 1 88 ? 4.133 3.304 -23.558 1.00 78.44 88 ASP A C 1
ATOM 744 O O . ASP A 1 88 ? 5.042 3.237 -24.391 1.00 78.44 88 ASP A O 1
ATOM 748 N N . GLY A 1 89 ? 2.848 3.189 -23.898 1.00 63.91 89 GLY A N 1
ATOM 749 C CA . GLY A 1 89 ? 2.373 3.131 -25.282 1.00 63.91 89 GLY A CA 1
ATOM 750 C C . GLY A 1 89 ? 2.226 4.506 -25.939 1.00 63.91 89 GLY A C 1
ATOM 751 O O . GLY A 1 89 ? 1.882 4.584 -27.120 1.00 63.91 89 GLY A O 1
ATOM 752 N N . SER A 1 90 ? 2.447 5.595 -25.199 1.00 62.22 90 SER A N 1
ATOM 753 C CA . SER A 1 90 ? 2.260 6.946 -25.708 1.00 62.22 90 SER A CA 1
ATOM 754 C C . SER A 1 90 ? 3.483 7.431 -26.496 1.00 62.22 90 SER A C 1
ATOM 756 O O . SER A 1 90 ? 4.643 7.197 -26.160 1.00 62.22 90 SER A O 1
ATOM 758 N N . ILE A 1 91 ? 3.222 8.141 -27.592 1.00 52.62 91 ILE A N 1
ATOM 759 C CA . ILE A 1 91 ? 4.269 8.652 -28.491 1.00 52.62 91 ILE A CA 1
ATOM 760 C C . ILE A 1 91 ? 4.963 9.893 -27.884 1.00 52.62 91 ILE A C 1
ATOM 762 O O . ILE A 1 91 ? 6.102 10.200 -28.244 1.00 52.62 91 ILE A O 1
ATOM 766 N N . ALA A 1 92 ? 4.302 10.584 -26.944 1.00 51.75 92 ALA A N 1
ATOM 767 C CA . ALA A 1 92 ? 4.642 11.942 -26.513 1.00 51.75 92 ALA A CA 1
ATOM 768 C C . ALA A 1 92 ? 4.880 12.139 -25.002 1.00 51.75 92 ALA A C 1
ATOM 770 O O . ALA A 1 92 ? 5.219 13.261 -24.616 1.00 51.75 92 ALA A O 1
ATOM 771 N N . ALA A 1 93 ? 4.722 11.126 -24.140 1.00 57.12 93 ALA A N 1
ATOM 772 C CA . ALA A 1 93 ? 4.956 11.335 -22.711 1.00 57.12 93 ALA A CA 1
ATOM 773 C C . ALA A 1 93 ? 6.447 11.520 -22.401 1.00 57.12 93 ALA A C 1
ATOM 775 O O . ALA A 1 93 ? 7.341 10.905 -23.001 1.00 57.12 93 ALA A O 1
ATOM 776 N N . ARG A 1 94 ? 6.719 12.427 -21.459 1.00 70.25 94 ARG A N 1
ATOM 777 C CA . ARG A 1 94 ? 8.058 12.624 -20.909 1.00 70.25 94 ARG A CA 1
ATOM 778 C C . ARG A 1 94 ? 8.356 11.433 -20.003 1.00 70.25 94 ARG A C 1
ATOM 780 O O . ARG A 1 94 ? 7.486 11.017 -19.248 1.00 70.25 94 ARG A O 1
ATOM 787 N N . THR A 1 95 ? 9.595 10.941 -20.016 1.00 76.31 95 THR A N 1
ATOM 788 C CA . THR A 1 95 ? 10.088 9.882 -19.111 1.00 76.31 95 THR A CA 1
ATOM 789 C C . THR A 1 95 ? 9.619 10.075 -17.665 1.00 76.31 95 THR A C 1
ATOM 791 O O . THR A 1 95 ? 9.235 9.123 -16.995 1.00 76.31 95 THR A O 1
ATOM 794 N N . ASN A 1 96 ? 9.609 11.325 -17.198 1.00 80.94 96 ASN A N 1
ATOM 795 C CA . ASN A 1 96 ? 9.187 11.674 -15.846 1.00 80.94 96 ASN A CA 1
ATOM 796 C C . ASN A 1 96 ? 7.708 11.374 -15.587 1.00 80.94 96 ASN A C 1
ATOM 798 O O . ASN A 1 96 ? 7.390 10.909 -14.503 1.00 80.94 96 ASN A O 1
ATOM 802 N N . ASP A 1 97 ? 6.824 11.595 -16.559 1.00 83.56 97 ASP A N 1
ATOM 803 C CA . ASP A 1 97 ? 5.389 11.353 -16.393 1.00 83.56 97 ASP A CA 1
ATOM 804 C C . ASP A 1 97 ? 5.119 9.849 -16.266 1.00 83.56 97 ASP A C 1
ATOM 806 O O . ASP A 1 97 ? 4.399 9.429 -15.366 1.00 83.56 97 ASP A O 1
ATOM 810 N N . PHE A 1 98 ? 5.785 9.030 -17.091 1.00 86.75 98 PHE A N 1
ATOM 811 C CA . PHE A 1 98 ? 5.716 7.569 -16.996 1.00 86.75 98 PHE A CA 1
ATOM 812 C C . PHE A 1 98 ? 6.237 7.050 -15.651 1.00 86.75 98 PHE A C 1
ATOM 814 O O . PHE A 1 98 ? 5.597 6.213 -15.020 1.00 86.75 98 PHE A O 1
ATOM 821 N N . LEU A 1 99 ? 7.392 7.543 -15.193 1.00 87.50 99 LEU A N 1
ATOM 822 C CA . LEU A 1 99 ? 7.959 7.136 -13.905 1.00 87.50 99 LEU A CA 1
ATOM 823 C C . LEU A 1 99 ? 7.081 7.565 -12.726 1.00 87.50 99 LEU A C 1
ATOM 825 O O . LEU A 1 99 ? 6.958 6.807 -11.766 1.00 87.50 99 LEU A O 1
ATOM 829 N N . LEU A 1 100 ? 6.481 8.757 -12.795 1.00 86.81 100 LEU A N 1
ATOM 830 C CA . LEU A 1 100 ? 5.569 9.259 -11.770 1.00 86.81 100 LEU A C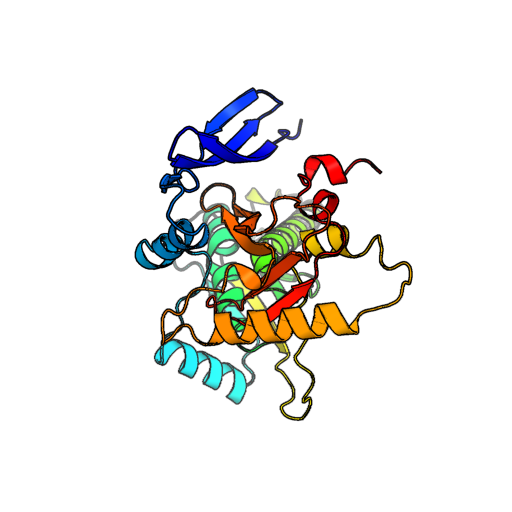A 1
ATOM 831 C C . LEU A 1 100 ? 4.292 8.420 -11.711 1.00 86.81 100 LEU A C 1
ATOM 833 O O . LEU A 1 100 ? 3.935 7.964 -10.632 1.00 86.81 100 LEU A O 1
ATOM 837 N N . ASP A 1 101 ? 3.643 8.171 -12.848 1.00 87.75 101 ASP A N 1
ATOM 838 C CA . ASP A 1 101 ? 2.427 7.351 -12.921 1.00 87.75 101 ASP A CA 1
ATOM 839 C C . ASP A 1 101 ? 2.689 5.913 -12.451 1.00 87.75 101 ASP A C 1
ATOM 841 O O . ASP A 1 101 ? 1.984 5.359 -11.602 1.00 87.75 101 ASP A O 1
ATOM 845 N N . ALA A 1 102 ? 3.788 5.321 -12.918 1.00 89.50 102 ALA A N 1
ATOM 846 C CA . ALA A 1 102 ? 4.147 3.972 -12.525 1.00 89.50 102 ALA A CA 1
ATOM 847 C C . ALA A 1 102 ? 4.513 3.858 -11.037 1.00 89.50 102 ALA A C 1
ATOM 849 O O . ALA A 1 102 ? 4.102 2.898 -10.384 1.00 89.50 102 ALA A O 1
ATOM 850 N N . GLY A 1 103 ? 5.273 4.818 -10.503 1.00 87.50 103 GLY A N 1
ATOM 851 C CA . GLY A 1 103 ? 5.691 4.833 -9.101 1.00 87.50 103 GLY A CA 1
ATOM 852 C C . GLY A 1 103 ? 4.550 5.151 -8.134 1.00 87.50 103 GLY A C 1
ATOM 853 O O . GLY A 1 103 ? 4.479 4.552 -7.066 1.00 87.50 103 GLY A O 1
ATOM 854 N N . MET A 1 104 ? 3.635 6.050 -8.509 1.00 85.31 104 MET A N 1
ATOM 855 C CA . MET A 1 104 ? 2.527 6.472 -7.644 1.00 85.31 104 MET A CA 1
ATOM 856 C C . MET A 1 104 ? 1.337 5.520 -7.678 1.00 85.31 104 MET A C 1
ATOM 858 O O . MET A 1 104 ? 0.709 5.304 -6.639 1.00 85.31 104 MET A O 1
ATOM 862 N N . ASP A 1 105 ? 1.046 4.930 -8.839 1.00 86.75 105 ASP A N 1
ATOM 863 C CA . ASP A 1 105 ? -0.187 4.179 -9.041 1.00 86.75 105 ASP A CA 1
ATOM 864 C C . ASP A 1 105 ? 0.058 2.754 -9.538 1.00 86.75 105 ASP A C 1
ATOM 866 O O . ASP A 1 105 ? -0.287 1.804 -8.829 1.00 86.75 105 ASP A O 1
ATOM 870 N N . ALA A 1 106 ? 0.671 2.563 -10.710 1.00 90.25 106 ALA A N 1
ATOM 871 C CA . ALA A 1 106 ? 0.653 1.251 -11.368 1.00 90.25 106 ALA A CA 1
ATOM 872 C C . ALA A 1 106 ? 1.398 0.152 -10.583 1.00 90.25 106 ALA A C 1
ATOM 874 O O . ALA A 1 106 ? 0.853 -0.935 -10.364 1.00 90.25 106 ALA A O 1
ATOM 875 N N . VAL A 1 107 ? 2.623 0.423 -10.118 1.00 94.12 107 VAL A N 1
ATOM 876 C CA . VAL A 1 107 ? 3.415 -0.547 -9.343 1.00 94.12 107 VAL A CA 1
ATOM 877 C C . VAL A 1 107 ? 2.804 -0.785 -7.955 1.00 94.12 107 VAL A C 1
ATOM 879 O O . VAL A 1 107 ? 2.599 -1.951 -7.607 1.00 94.12 107 VAL A O 1
ATOM 882 N N . PRO A 1 108 ? 2.427 0.245 -7.167 1.00 92.69 108 PRO A N 1
ATOM 883 C CA . PRO A 1 108 ? 1.735 0.024 -5.899 1.00 92.69 108 PRO A CA 1
ATOM 884 C C . PRO A 1 108 ? 0.429 -0.765 -6.039 1.00 92.69 108 PRO A C 1
ATOM 886 O O . PRO A 1 108 ? 0.151 -1.630 -5.210 1.00 92.69 108 PRO A O 1
ATOM 889 N N . GLN A 1 109 ? -0.379 -0.506 -7.072 1.00 91.38 109 GLN A N 1
ATOM 890 C CA . GLN A 1 109 ? -1.619 -1.252 -7.309 1.00 91.38 109 GLN A CA 1
ATOM 891 C C . GLN A 1 109 ? -1.349 -2.719 -7.653 1.00 91.38 109 GLN A C 1
ATOM 893 O O . GLN A 1 109 ? -1.993 -3.596 -7.074 1.00 91.38 109 GLN A O 1
ATOM 898 N N . LEU A 1 110 ? -0.364 -2.995 -8.515 1.00 94.44 110 LEU A N 1
ATOM 899 C CA . LEU A 1 110 ? 0.073 -4.359 -8.821 1.00 94.44 110 LEU A CA 1
ATOM 900 C C . LEU A 1 110 ? 0.527 -5.094 -7.554 1.00 94.44 110 LEU A C 1
ATOM 902 O O . LEU A 1 110 ? 0.071 -6.202 -7.285 1.00 94.44 110 LEU A O 1
ATOM 906 N N . LEU A 1 111 ? 1.384 -4.474 -6.741 1.00 94.88 111 LEU A N 1
ATOM 907 C CA . LEU A 1 111 ? 1.864 -5.087 -5.503 1.00 94.88 111 LEU A CA 1
ATOM 908 C C . LEU A 1 111 ? 0.729 -5.316 -4.500 1.00 94.88 111 LEU A C 1
ATOM 910 O O . LEU A 1 111 ? 0.685 -6.367 -3.866 1.00 94.88 111 LEU A O 1
ATOM 914 N N . ARG A 1 112 ? -0.232 -4.390 -4.382 1.00 92.12 112 ARG A N 1
ATOM 915 C CA . ARG A 1 112 ? -1.418 -4.593 -3.532 1.00 92.12 112 ARG A CA 1
ATOM 916 C C . ARG A 1 112 ? -2.241 -5.779 -4.017 1.00 92.12 112 ARG A C 1
ATOM 918 O O . ARG A 1 112 ? -2.600 -6.628 -3.205 1.00 92.12 112 ARG A O 1
ATOM 925 N N . PHE A 1 113 ? -2.489 -5.872 -5.319 1.00 93.00 113 PHE A N 1
ATOM 926 C CA . PHE A 1 113 ? -3.188 -7.001 -5.928 1.00 93.00 113 PHE A CA 1
ATOM 927 C C . PHE A 1 113 ? -2.490 -8.332 -5.613 1.00 93.00 113 PHE A C 1
ATOM 929 O O . PHE A 1 113 ? -3.119 -9.245 -5.081 1.00 93.00 113 PHE A O 1
ATOM 936 N N . LEU A 1 114 ? -1.176 -8.413 -5.836 1.00 93.62 114 LEU A N 1
ATOM 937 C CA . LEU A 1 114 ? -0.380 -9.615 -5.566 1.00 93.62 114 LEU A CA 1
ATOM 938 C C . LEU A 1 114 ? -0.230 -9.922 -4.069 1.00 93.62 114 LEU A C 1
ATOM 940 O O . LEU A 1 114 ? 0.021 -11.071 -3.713 1.00 93.62 114 LEU A O 1
ATOM 944 N N . SER A 1 115 ? -0.407 -8.933 -3.187 1.00 91.44 115 SER A N 1
ATOM 945 C CA . SER A 1 115 ? -0.324 -9.135 -1.734 1.00 91.44 115 SER A CA 1
ATOM 946 C C . SER A 1 115 ? -1.512 -9.918 -1.165 1.00 91.44 115 SER A C 1
ATOM 948 O O . SER A 1 115 ? -1.420 -10.478 -0.069 1.00 91.44 115 SER A O 1
ATOM 950 N N . PHE A 1 116 ? -2.626 -9.993 -1.899 1.00 90.06 116 PHE A N 1
ATOM 951 C CA . PHE A 1 116 ? -3.809 -10.720 -1.455 1.00 90.06 116 PHE A CA 1
ATOM 952 C C . PHE A 1 116 ? -3.495 -12.208 -1.235 1.00 90.06 116 PHE A C 1
ATOM 954 O O . PHE A 1 116 ? -2.962 -12.883 -2.117 1.00 90.06 116 PHE A O 1
ATOM 961 N N . GLY A 1 117 ? -3.830 -12.718 -0.044 1.00 84.31 117 GLY A N 1
ATOM 962 C CA . GLY A 1 117 ? -3.600 -14.117 0.336 1.00 84.31 117 GLY A CA 1
ATOM 963 C C . GLY A 1 117 ? -2.129 -14.503 0.532 1.00 84.31 117 GLY A C 1
ATOM 964 O O . GLY A 1 117 ? -1.819 -15.690 0.577 1.00 84.31 117 GLY A O 1
ATOM 965 N N . THR A 1 118 ? -1.226 -13.524 0.634 1.00 86.44 118 THR A N 1
ATOM 966 C CA . THR A 1 118 ? 0.212 -13.761 0.835 1.00 86.44 118 THR A CA 1
ATOM 967 C C . THR A 1 118 ? 0.667 -13.266 2.203 1.00 86.44 118 THR A C 1
ATOM 969 O O . THR A 1 118 ? 0.124 -12.300 2.735 1.00 86.44 118 THR A O 1
ATOM 972 N N . GLU A 1 119 ? 1.679 -13.917 2.773 1.00 85.38 119 GLU A N 1
ATOM 973 C CA . GLU A 1 119 ? 2.347 -13.458 3.996 1.00 85.38 119 GLU A CA 1
ATOM 974 C C . GLU A 1 119 ? 3.351 -12.344 3.686 1.00 85.38 119 GLU A C 1
ATOM 976 O O . GLU A 1 119 ? 3.545 -11.411 4.466 1.00 85.38 119 GLU A O 1
ATOM 981 N N . LYS A 1 120 ? 4.016 -12.466 2.538 1.00 90.31 120 LYS A N 1
ATOM 982 C CA . LYS A 1 120 ? 5.136 -11.620 2.157 1.00 90.31 120 LYS A CA 1
ATOM 983 C C . LYS A 1 120 ? 5.276 -11.567 0.642 1.00 90.31 120 LYS A C 1
ATOM 985 O O . LYS A 1 120 ? 5.059 -12.563 -0.051 1.00 90.31 120 LYS A O 1
ATOM 990 N N . LEU A 1 121 ? 5.716 -10.414 0.155 1.00 93.94 121 LEU A N 1
ATOM 991 C CA . LEU A 1 121 ? 6.194 -10.215 -1.204 1.00 93.94 121 LEU A CA 1
ATOM 992 C C . LEU A 1 121 ? 7.699 -9.950 -1.189 1.00 93.94 121 LEU A C 1
ATOM 994 O O . LEU A 1 121 ? 8.203 -9.246 -0.315 1.00 93.94 121 LEU A O 1
ATOM 998 N N . GLU A 1 122 ? 8.413 -10.480 -2.172 1.00 96.00 122 GLU A N 1
ATOM 999 C CA . GLU A 1 122 ? 9.755 -10.019 -2.531 1.00 96.00 122 GLU A CA 1
ATOM 1000 C C . GLU A 1 122 ? 9.669 -9.384 -3.917 1.00 96.00 122 GLU A C 1
ATOM 1002 O O . GLU A 1 122 ? 9.283 -10.052 -4.874 1.00 96.00 122 GLU A O 1
ATOM 1007 N N . ALA A 1 123 ? 9.974 -8.092 -4.016 1.00 96.75 123 ALA A N 1
ATOM 1008 C CA . ALA A 1 123 ? 9.819 -7.317 -5.241 1.00 96.75 123 ALA A CA 1
ATOM 1009 C C . ALA A 1 123 ? 11.156 -6.732 -5.714 1.00 96.75 123 ALA A C 1
ATOM 1011 O O . ALA A 1 123 ? 11.929 -6.197 -4.915 1.00 96.75 123 ALA A O 1
ATOM 1012 N N . THR A 1 124 ? 11.402 -6.781 -7.023 1.00 96.69 124 THR A N 1
ATOM 1013 C CA . THR A 1 124 ? 12.433 -5.995 -7.713 1.00 96.69 124 THR A CA 1
ATOM 1014 C C . THR A 1 124 ? 11.797 -5.161 -8.816 1.00 96.69 124 THR A C 1
ATOM 1016 O O . THR A 1 124 ? 10.797 -5.548 -9.424 1.00 96.69 124 THR A O 1
ATOM 1019 N N . VAL A 1 125 ? 12.392 -4.004 -9.094 1.00 96.81 125 VAL A N 1
ATOM 1020 C CA . VAL A 1 125 ? 12.016 -3.159 -10.228 1.00 96.81 125 VAL A CA 1
ATOM 1021 C C . VAL A 1 125 ? 13.245 -2.952 -11.094 1.00 96.81 125 VAL A C 1
ATOM 1023 O O . VAL A 1 125 ? 14.340 -2.697 -10.591 1.00 96.81 125 VAL A O 1
ATOM 1026 N N . GLY A 1 126 ? 13.065 -3.057 -12.404 1.00 96.06 126 GLY A N 1
ATOM 1027 C CA . GLY A 1 126 ? 14.096 -2.799 -13.388 1.00 96.06 126 GLY A CA 1
ATOM 1028 C C . GLY A 1 126 ? 13.637 -1.846 -14.478 1.00 96.06 126 GLY A C 1
ATOM 1029 O O . GLY A 1 126 ? 12.508 -1.925 -14.959 1.00 96.06 126 GLY A O 1
ATOM 1030 N N . PHE A 1 127 ? 14.525 -0.949 -14.891 1.00 95.12 127 PHE A N 1
ATOM 1031 C CA . PHE A 1 127 ? 14.281 0.047 -15.926 1.00 95.12 127 PHE A CA 1
ATOM 1032 C C . PHE A 1 127 ? 15.110 -0.252 -17.167 1.00 95.12 127 PHE A C 1
ATOM 1034 O O . PHE A 1 127 ? 16.316 -0.500 -17.090 1.00 95.12 127 PHE A O 1
ATOM 1041 N N . TYR A 1 128 ? 14.451 -0.182 -18.321 1.00 93.25 128 TYR A N 1
ATOM 1042 C CA . TYR A 1 128 ? 15.121 -0.139 -19.612 1.00 93.25 128 TYR A CA 1
ATOM 1043 C C . TYR A 1 128 ? 15.377 1.324 -19.961 1.00 93.25 128 TYR A C 1
ATOM 1045 O O . TYR A 1 128 ? 14.436 2.086 -20.187 1.00 93.25 128 TYR A O 1
ATOM 1053 N N . VAL A 1 129 ? 16.650 1.703 -19.966 1.00 91.81 129 VAL A N 1
ATOM 1054 C CA . VAL A 1 129 ? 17.105 3.082 -20.117 1.00 91.81 129 VAL A CA 1
ATOM 1055 C C . VAL A 1 129 ? 17.802 3.222 -21.461 1.00 91.81 129 VAL A C 1
ATOM 1057 O O . VAL A 1 129 ? 18.805 2.557 -21.719 1.00 91.81 129 VAL A O 1
ATOM 1060 N N . ASP A 1 130 ? 17.280 4.099 -22.309 1.00 89.88 130 ASP A N 1
ATOM 1061 C CA . ASP A 1 130 ? 17.887 4.441 -23.588 1.00 89.88 130 ASP A CA 1
ATOM 1062 C C . ASP A 1 130 ? 18.790 5.681 -23.409 1.00 89.88 130 ASP A C 1
ATOM 1064 O O . ASP A 1 130 ? 18.324 6.762 -23.032 1.00 89.88 130 ASP A O 1
ATOM 1068 N N . VAL A 1 131 ? 20.093 5.523 -23.679 1.00 88.06 131 VAL A N 1
ATOM 1069 C CA . VAL A 1 131 ? 21.143 6.550 -23.542 1.00 88.06 131 VAL A CA 1
ATOM 1070 C C . VAL A 1 131 ? 21.968 6.611 -24.824 1.00 88.06 131 VAL A C 1
ATOM 1072 O O . VAL A 1 131 ? 22.599 5.635 -25.205 1.00 88.06 131 VAL A O 1
ATOM 1075 N N . LYS A 1 132 ? 22.008 7.764 -25.512 1.00 81.81 132 LYS A N 1
ATOM 1076 C CA . LYS A 1 132 ? 22.855 7.988 -26.711 1.00 81.81 132 LYS A CA 1
ATOM 1077 C C . LYS A 1 132 ? 22.803 6.856 -27.768 1.00 81.81 132 LYS A C 1
ATOM 1079 O O . LYS A 1 132 ? 23.798 6.606 -28.439 1.00 81.81 132 LYS A O 1
ATOM 1084 N N . LYS A 1 133 ? 21.620 6.254 -27.975 1.00 79.25 133 LYS A N 1
ATOM 1085 C CA . LYS A 1 133 ? 21.327 5.113 -28.881 1.00 79.25 133 LYS A CA 1
ATOM 1086 C C . LYS A 1 133 ? 21.697 3.716 -28.357 1.00 79.25 133 LYS A C 1
ATOM 1088 O O . LYS A 1 133 ? 21.487 2.744 -29.074 1.00 79.25 133 LYS A O 1
ATOM 1093 N N . GLU A 1 134 ? 22.179 3.598 -27.127 1.00 86.50 134 GLU A N 1
ATOM 1094 C CA . GLU A 1 134 ? 22.352 2.323 -26.430 1.00 86.50 134 GLU A CA 1
ATOM 1095 C C . GLU A 1 134 ? 21.185 2.086 -25.473 1.00 86.50 134 GLU A C 1
ATOM 1097 O O . GLU A 1 134 ? 20.691 3.022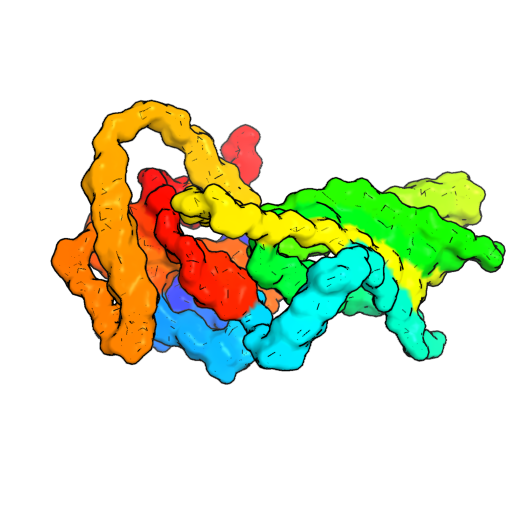 -24.844 1.00 86.50 134 GLU A O 1
ATOM 1102 N N . ARG A 1 135 ? 20.751 0.829 -25.355 1.00 89.38 135 ARG A N 1
ATOM 1103 C CA . ARG A 1 135 ? 19.741 0.410 -24.382 1.00 89.38 135 ARG A CA 1
ATOM 1104 C C . ARG A 1 135 ? 20.414 -0.360 -23.261 1.00 89.38 135 ARG A C 1
ATOM 1106 O O . ARG A 1 135 ? 21.030 -1.394 -23.504 1.00 89.38 135 ARG A O 1
ATOM 1113 N N . MET A 1 136 ? 20.241 0.118 -22.040 1.00 91.69 136 MET A N 1
ATOM 1114 C CA . MET A 1 136 ? 20.788 -0.487 -20.832 1.00 91.69 136 MET A CA 1
ATOM 1115 C C . MET A 1 136 ? 19.660 -0.951 -19.916 1.00 91.69 136 MET A C 1
ATOM 1117 O O . MET A 1 136 ? 18.570 -0.380 -19.915 1.00 91.69 136 MET A O 1
ATOM 1121 N N . TYR A 1 137 ? 19.917 -2.007 -19.148 1.00 94.44 137 TYR A N 1
ATOM 1122 C CA . TYR A 1 137 ? 18.983 -2.525 -18.155 1.00 94.44 137 TYR A CA 1
ATOM 1123 C C . TYR A 1 137 ? 19.577 -2.351 -16.761 1.00 94.44 137 TYR A C 1
ATOM 1125 O O . TYR A 1 137 ? 20.683 -2.819 -16.490 1.00 94.44 137 TYR A O 1
ATOM 1133 N N . TYR A 1 138 ? 18.830 -1.688 -15.885 1.00 94.75 138 TYR A N 1
ATOM 1134 C CA . TYR A 1 138 ? 19.202 -1.499 -14.488 1.00 94.75 138 TYR A CA 1
ATOM 1135 C C . TYR A 1 138 ? 18.125 -2.088 -13.604 1.00 94.75 138 TYR A C 1
ATOM 1137 O O . TYR A 1 138 ? 16.956 -1.780 -13.789 1.00 94.75 138 TYR A O 1
ATOM 1145 N N . GLU A 1 139 ? 18.528 -2.876 -12.618 1.00 95.25 139 GLU A N 1
ATOM 1146 C CA . GLU A 1 139 ? 17.621 -3.515 -11.668 1.00 95.25 139 GLU A CA 1
ATOM 1147 C C . GLU A 1 139 ? 17.959 -3.099 -10.235 1.00 95.25 139 GLU A C 1
ATOM 1149 O O . GLU A 1 139 ? 19.130 -2.846 -9.893 1.00 95.25 139 GLU A O 1
ATOM 1154 N N . SER A 1 140 ? 16.914 -2.991 -9.416 1.00 95.88 140 SER A N 1
ATOM 1155 C CA . SER A 1 140 ? 17.009 -2.793 -7.976 1.00 95.88 140 SER A CA 1
ATOM 1156 C C . SER A 1 140 ? 17.403 -4.087 -7.267 1.00 95.88 140 SER A C 1
ATOM 1158 O O . SER A 1 140 ? 17.196 -5.190 -7.766 1.00 95.88 140 SER A O 1
ATOM 1160 N N . SER A 1 141 ? 17.914 -3.958 -6.046 1.00 93.06 141 SER A N 1
ATOM 1161 C CA . SER A 1 141 ? 17.986 -5.104 -5.137 1.00 93.06 141 SER A CA 1
ATOM 1162 C C . SER A 1 141 ? 16.571 -5.577 -4.759 1.00 93.06 141 SER A C 1
ATOM 1164 O O . SER A 1 141 ? 15.645 -4.758 -4.775 1.00 93.06 141 SER A O 1
ATOM 1166 N N . PRO A 1 142 ? 16.387 -6.866 -4.416 1.00 93.88 142 PRO A N 1
ATOM 1167 C CA . PRO A 1 142 ? 15.106 -7.380 -3.939 1.00 93.88 142 PRO A CA 1
ATOM 1168 C C . PRO A 1 142 ? 14.728 -6.762 -2.596 1.00 93.88 142 PRO A C 1
ATOM 1170 O O . PRO A 1 142 ? 15.558 -6.663 -1.688 1.00 93.88 142 PRO A O 1
ATOM 1173 N N . ILE A 1 143 ? 13.464 -6.356 -2.474 1.00 94.50 143 ILE A N 1
ATOM 1174 C CA . ILE A 1 143 ? 12.900 -5.765 -1.262 1.00 94.50 143 ILE A CA 1
ATOM 1175 C C . ILE A 1 143 ? 11.740 -6.612 -0.769 1.00 94.50 143 ILE A C 1
ATOM 1177 O O . ILE A 1 143 ? 10.842 -6.988 -1.516 1.00 94.50 143 ILE A O 1
ATOM 1181 N N . ASN A 1 144 ? 11.782 -6.892 0.527 1.00 93.62 144 ASN A N 1
ATOM 1182 C CA . ASN A 1 144 ? 10.800 -7.693 1.228 1.00 93.62 144 ASN A CA 1
ATOM 1183 C C . ASN A 1 144 ? 9.699 -6.805 1.806 1.00 93.62 144 ASN A C 1
ATOM 1185 O O . ASN A 1 144 ? 9.973 -5.956 2.653 1.00 93.62 144 ASN A O 1
ATOM 1189 N N . ILE A 1 145 ? 8.462 -7.042 1.384 1.00 93.25 145 ILE A N 1
ATOM 1190 C CA . ILE A 1 145 ? 7.272 -6.329 1.840 1.00 93.25 145 ILE A CA 1
ATOM 1191 C C . ILE A 1 145 ? 6.396 -7.323 2.600 1.00 93.25 145 ILE A C 1
ATOM 1193 O O . ILE A 1 145 ? 5.876 -8.278 2.032 1.00 93.25 145 ILE A O 1
ATOM 1197 N N . GLU A 1 146 ? 6.258 -7.109 3.905 1.00 90.19 146 GLU A N 1
ATOM 1198 C CA . GLU A 1 146 ? 5.540 -8.019 4.812 1.00 90.19 146 GLU A CA 1
ATOM 1199 C C . GLU A 1 146 ? 4.173 -7.477 5.251 1.00 90.19 146 GLU A C 1
ATOM 1201 O O . GLU A 1 146 ? 3.405 -8.180 5.898 1.00 90.19 146 GLU A O 1
ATOM 1206 N N . ASN A 1 147 ? 3.869 -6.210 4.960 1.00 90.44 147 ASN A N 1
ATOM 1207 C CA . ASN A 1 147 ? 2.553 -5.634 5.197 1.00 90.44 147 ASN A CA 1
ATOM 1208 C C . ASN A 1 147 ? 2.147 -4.775 3.995 1.00 90.44 147 ASN A C 1
ATOM 1210 O O . ASN A 1 147 ? 2.934 -3.980 3.487 1.00 90.44 147 ASN A O 1
ATOM 1214 N N . HIS A 1 148 ? 0.901 -4.928 3.553 1.00 89.75 148 HIS A N 1
ATOM 1215 C CA . HIS A 1 148 ? 0.351 -4.212 2.403 1.00 89.75 148 HIS A CA 1
ATOM 1216 C C . HIS A 1 148 ? 0.327 -2.681 2.573 1.00 89.75 148 HIS A C 1
ATOM 1218 O O . HIS A 1 148 ? 0.295 -1.955 1.581 1.00 89.75 148 HIS A O 1
ATOM 1224 N N . LEU A 1 149 ? 0.346 -2.181 3.811 1.00 90.94 149 LEU A N 1
ATOM 1225 C CA . LEU A 1 149 ? 0.412 -0.752 4.110 1.00 90.94 149 LEU A CA 1
ATOM 1226 C C . LEU A 1 149 ? 1.806 -0.161 3.881 1.00 90.94 149 LEU A C 1
ATOM 1228 O O . LEU A 1 149 ? 1.885 1.038 3.680 1.00 90.94 149 LEU A O 1
ATOM 1232 N N . ASP A 1 150 ? 2.859 -0.985 3.843 1.00 91.69 150 ASP A N 1
ATOM 1233 C CA . ASP A 1 150 ? 4.238 -0.541 3.587 1.00 91.69 150 ASP A CA 1
ATOM 1234 C C . ASP A 1 150 ? 4.572 -0.494 2.078 1.00 91.69 150 ASP A C 1
ATOM 1236 O O . ASP A 1 150 ? 5.693 -0.168 1.689 1.00 91.69 150 ASP A O 1
ATOM 1240 N N . ILE A 1 151 ? 3.628 -0.873 1.201 1.00 92.38 151 ILE A N 1
ATOM 1241 C CA . ILE A 1 151 ? 3.863 -0.973 -0.250 1.00 92.38 151 ILE A CA 1
ATOM 1242 C C . ILE A 1 151 ? 4.245 0.382 -0.853 1.00 92.38 151 ILE A C 1
ATOM 1244 O O . ILE A 1 151 ? 5.128 0.426 -1.704 1.00 92.38 151 ILE A O 1
ATOM 1248 N N . GLY A 1 152 ? 3.585 1.470 -0.443 1.00 89.75 152 GLY A N 1
ATOM 1249 C CA . GLY A 1 152 ? 3.839 2.798 -1.012 1.00 89.75 152 GLY A CA 1
ATOM 1250 C C . GLY A 1 152 ? 5.270 3.250 -0.741 1.00 89.75 152 GLY A C 1
ATOM 1251 O O . GLY A 1 152 ? 6.033 3.512 -1.667 1.00 89.75 152 GLY A O 1
ATOM 1252 N N . GLU A 1 153 ? 5.664 3.226 0.529 1.00 88.94 153 GLU A N 1
ATOM 1253 C CA . GLU A 1 153 ? 6.999 3.597 0.986 1.00 88.94 153 GLU A CA 1
ATOM 1254 C C . GLU A 1 153 ? 8.081 2.677 0.405 1.00 88.94 153 GLU A C 1
ATOM 1256 O O . GLU A 1 153 ? 9.169 3.140 0.053 1.00 88.94 153 GLU A O 1
ATOM 1261 N N . ALA A 1 154 ? 7.795 1.377 0.270 1.00 92.69 154 ALA A N 1
ATOM 1262 C CA . ALA A 1 154 ? 8.718 0.433 -0.351 1.00 92.69 154 ALA A CA 1
ATOM 1263 C C . ALA A 1 154 ? 8.959 0.762 -1.832 1.00 92.69 154 ALA A C 1
ATOM 1265 O O . ALA A 1 154 ? 10.108 0.754 -2.274 1.00 92.69 154 ALA A O 1
ATOM 1266 N N . VAL A 1 155 ? 7.906 1.081 -2.594 1.00 93.75 155 VAL A N 1
ATOM 1267 C CA . VAL A 1 155 ? 8.029 1.473 -4.008 1.00 93.75 155 VAL A CA 1
ATOM 1268 C C . VAL A 1 155 ? 8.796 2.785 -4.145 1.00 93.75 155 VAL A C 1
ATOM 1270 O O . VAL A 1 155 ? 9.740 2.842 -4.935 1.00 93.75 155 VAL A O 1
ATOM 1273 N N . ASP A 1 156 ? 8.473 3.797 -3.336 1.00 91.75 156 ASP A N 1
ATOM 1274 C CA . ASP A 1 156 ? 9.179 5.084 -3.331 1.00 91.75 156 ASP A CA 1
ATOM 1275 C C . ASP A 1 156 ? 10.680 4.908 -3.072 1.00 91.75 156 ASP A C 1
ATOM 1277 O O . ASP A 1 156 ? 11.523 5.514 -3.745 1.00 91.75 156 ASP A O 1
ATOM 1281 N N . MET A 1 157 ? 11.031 4.035 -2.124 1.00 92.31 157 MET A N 1
ATOM 1282 C CA . MET A 1 157 ? 12.415 3.693 -1.815 1.00 92.31 157 MET A CA 1
ATOM 1283 C C . MET A 1 157 ? 13.102 2.977 -2.985 1.00 92.31 157 MET A C 1
ATOM 1285 O O . MET A 1 157 ? 14.200 3.379 -3.373 1.00 92.31 157 MET A O 1
ATOM 1289 N N . ILE A 1 158 ? 12.462 1.958 -3.579 1.00 94.25 158 ILE A N 1
ATOM 1290 C CA . ILE A 1 158 ? 12.997 1.223 -4.740 1.00 94.25 158 ILE A CA 1
ATOM 1291 C C . ILE A 1 158 ? 13.286 2.185 -5.895 1.00 94.25 158 ILE A C 1
ATOM 1293 O O . ILE A 1 158 ? 14.386 2.169 -6.453 1.00 94.25 158 ILE A O 1
ATOM 1297 N N . PHE A 1 159 ? 12.313 3.032 -6.240 1.00 94.06 159 PHE A N 1
ATOM 1298 C CA . PHE A 1 159 ? 12.430 3.984 -7.340 1.00 94.06 159 PHE A CA 1
ATOM 1299 C C . PHE A 1 159 ? 13.538 4.998 -7.067 1.00 94.06 159 PHE A C 1
ATOM 1301 O O . PHE A 1 159 ? 14.391 5.206 -7.927 1.00 94.06 159 PHE A O 1
ATOM 1308 N N . SER A 1 160 ? 13.580 5.577 -5.864 1.00 92.38 160 SER A N 1
ATOM 1309 C CA . SER A 1 160 ? 14.607 6.556 -5.491 1.00 92.38 160 SER A CA 1
ATOM 1310 C C . SER A 1 160 ? 16.016 5.968 -5.591 1.00 92.38 160 SER A C 1
ATOM 1312 O O . SER A 1 160 ? 16.878 6.548 -6.249 1.00 92.38 160 SER A O 1
ATOM 1314 N N . MET A 1 161 ? 16.237 4.779 -5.016 1.00 92.69 161 MET A N 1
ATOM 1315 C CA . MET A 1 161 ? 17.536 4.099 -5.065 1.00 92.69 161 MET A CA 1
ATOM 1316 C C . MET A 1 161 ? 17.944 3.731 -6.496 1.00 92.69 161 MET A C 1
ATOM 1318 O O . MET A 1 161 ? 19.111 3.862 -6.871 1.00 92.69 161 MET A O 1
ATOM 1322 N N . LEU A 1 162 ? 16.995 3.257 -7.309 1.00 93.94 162 LEU A N 1
ATOM 1323 C CA . LEU A 1 162 ? 17.271 2.855 -8.684 1.00 93.94 162 LEU A CA 1
ATOM 1324 C C . LEU A 1 162 ? 17.582 4.063 -9.576 1.00 93.94 162 LEU A C 1
ATOM 1326 O O . LEU A 1 162 ? 18.546 4.020 -10.339 1.00 93.94 162 LEU A O 1
ATOM 1330 N N . LEU A 1 163 ? 16.818 5.151 -9.458 1.00 93.31 163 LEU A N 1
ATOM 1331 C CA . LEU A 1 163 ? 17.061 6.384 -10.210 1.00 93.31 163 LEU A CA 1
ATOM 1332 C C . LEU A 1 163 ? 18.389 7.035 -9.815 1.00 93.31 163 LEU A C 1
ATOM 1334 O O . LEU A 1 163 ? 19.122 7.488 -10.693 1.00 93.31 163 LEU A O 1
ATOM 1338 N N . GLU A 1 164 ? 18.748 7.021 -8.530 1.00 93.31 164 GLU A N 1
ATOM 1339 C CA . GLU A 1 164 ? 20.056 7.489 -8.062 1.00 93.31 164 GLU A CA 1
ATOM 1340 C C . GLU A 1 164 ? 21.198 6.645 -8.652 1.00 93.31 164 GLU A C 1
ATOM 1342 O O . GLU A 1 164 ? 22.165 7.190 -9.192 1.00 93.31 164 GLU A O 1
ATOM 1347 N N . LYS A 1 165 ? 21.062 5.312 -8.634 1.00 93.25 165 LYS A N 1
ATOM 1348 C CA . LYS A 1 165 ? 22.025 4.384 -9.248 1.00 93.25 165 LYS A CA 1
ATOM 1349 C C . LYS A 1 165 ? 22.209 4.658 -10.745 1.00 93.25 165 LYS A C 1
ATOM 1351 O O . LYS A 1 165 ? 23.347 4.717 -11.212 1.00 93.25 165 LYS A O 1
ATOM 1356 N N . ILE A 1 166 ? 21.114 4.837 -11.488 1.00 92.69 166 ILE A N 1
ATOM 1357 C CA . ILE A 1 166 ? 21.149 5.138 -12.929 1.00 92.69 166 ILE A CA 1
ATOM 1358 C C . ILE A 1 166 ? 21.805 6.497 -13.170 1.00 92.69 166 ILE A C 1
ATOM 1360 O O . ILE A 1 166 ? 22.718 6.589 -13.988 1.00 92.69 166 ILE A O 1
ATOM 1364 N N . SER A 1 167 ? 21.383 7.529 -12.436 1.00 92.88 167 SER A N 1
ATOM 1365 C CA . SER A 1 167 ? 21.929 8.885 -12.542 1.00 92.88 167 SER A CA 1
ATOM 1366 C C . SER A 1 167 ? 23.448 8.888 -12.364 1.00 92.88 167 SER A C 1
ATOM 1368 O O . SER A 1 167 ? 24.177 9.370 -13.232 1.00 92.88 167 SER A O 1
ATOM 1370 N N . ASN A 1 168 ? 23.941 8.253 -11.295 1.00 92.81 168 ASN A N 1
ATOM 1371 C CA . ASN A 1 168 ? 25.370 8.173 -11.005 1.00 92.81 168 ASN A CA 1
ATOM 1372 C C . ASN A 1 168 ? 26.138 7.430 -12.106 1.00 92.81 168 ASN A C 1
ATOM 1374 O O . ASN A 1 168 ? 27.175 7.907 -12.569 1.00 92.81 168 ASN A O 1
ATOM 1378 N N . TYR A 1 169 ? 25.627 6.285 -12.563 1.00 92.75 169 TYR A N 1
ATOM 1379 C CA . TYR A 1 169 ? 26.291 5.496 -13.599 1.00 92.75 169 TYR A CA 1
ATOM 1380 C C . TYR A 1 169 ? 26.356 6.238 -14.940 1.00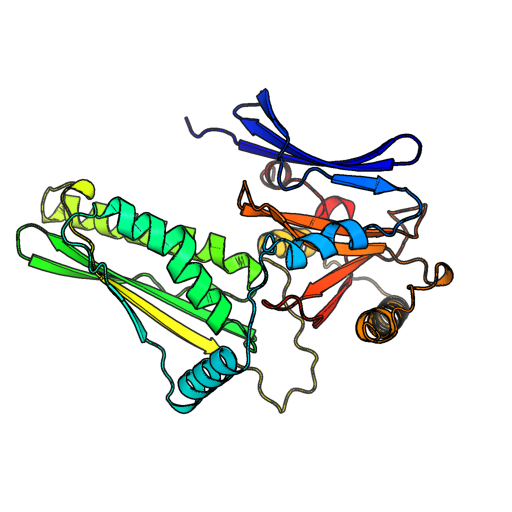 92.75 169 TYR A C 1
ATOM 1382 O O . TYR A 1 169 ? 27.421 6.350 -15.552 1.00 92.75 169 TYR A O 1
ATOM 1390 N N . VAL A 1 170 ? 25.224 6.769 -15.402 1.00 91.88 170 VAL A N 1
ATOM 1391 C CA . VAL A 1 170 ? 25.128 7.426 -16.708 1.00 91.88 170 VAL A CA 1
ATOM 1392 C C . VAL A 1 170 ? 25.935 8.725 -16.734 1.00 91.88 170 VAL A C 1
ATOM 1394 O O . VAL A 1 170 ? 26.600 9.018 -17.734 1.00 91.88 170 VAL A O 1
ATOM 1397 N N . LEU A 1 171 ? 25.957 9.468 -15.626 1.00 91.31 171 LEU A N 1
ATOM 1398 C CA . LEU A 1 171 ? 26.774 10.669 -15.505 1.00 91.31 171 LEU A CA 1
ATOM 1399 C C . LEU A 1 171 ? 28.272 10.345 -15.601 1.00 91.31 171 LEU A C 1
ATOM 1401 O O . LEU A 1 171 ? 28.998 11.031 -16.322 1.00 91.31 171 LEU A O 1
ATOM 1405 N N . LEU A 1 172 ? 28.729 9.280 -14.934 1.00 92.50 172 LEU A N 1
ATOM 1406 C CA . LEU A 1 172 ? 30.134 8.863 -14.948 1.00 92.50 172 LEU A CA 1
ATOM 1407 C C . LEU A 1 172 ? 30.578 8.327 -16.318 1.00 92.50 172 LEU A C 1
ATOM 1409 O O . LEU A 1 172 ? 31.642 8.707 -16.807 1.00 92.50 172 LEU A O 1
ATOM 1413 N N . HIS A 1 173 ? 29.769 7.473 -16.952 1.00 88.69 173 HIS A N 1
ATOM 1414 C CA . HIS A 1 173 ? 30.166 6.760 -18.172 1.00 88.69 173 HIS A CA 1
ATOM 1415 C C . HIS A 1 173 ? 29.787 7.481 -19.470 1.00 88.69 173 HIS A C 1
ATOM 1417 O O . HIS A 1 173 ? 30.573 7.501 -20.416 1.00 88.69 173 HIS A O 1
ATOM 1423 N N . HIS A 1 174 ? 28.616 8.118 -19.526 1.00 86.94 174 HIS A N 1
ATOM 1424 C CA . HIS A 1 174 ? 28.106 8.760 -20.743 1.00 86.94 174 HIS A CA 1
ATOM 1425 C C . HIS A 1 174 ? 28.122 10.287 -20.678 1.00 86.94 174 HIS A C 1
ATOM 1427 O O . HIS A 1 174 ? 27.870 10.927 -21.706 1.00 86.94 174 HIS A O 1
ATOM 1433 N N . ARG A 1 175 ? 28.452 10.880 -19.519 1.00 88.81 175 ARG A N 1
ATOM 1434 C CA . ARG A 1 175 ? 28.496 12.336 -19.287 1.00 88.81 175 ARG A CA 1
ATOM 1435 C C . ARG A 1 175 ? 27.194 13.035 -19.676 1.00 88.81 175 ARG A C 1
ATOM 1437 O O . ARG A 1 175 ? 27.218 14.095 -20.300 1.00 88.81 175 ARG A O 1
ATOM 1444 N N . VAL A 1 176 ? 26.060 12.411 -19.365 1.00 87.81 176 VAL A N 1
ATOM 1445 C CA . VAL A 1 176 ? 24.733 13.010 -19.548 1.00 87.81 176 VAL A CA 1
ATOM 1446 C C . VAL A 1 176 ? 23.938 12.940 -18.251 1.00 87.81 176 VAL A C 1
ATOM 1448 O O . VAL A 1 176 ? 24.135 12.002 -17.478 1.00 87.81 176 VAL A O 1
ATOM 1451 N N . PRO A 1 177 ? 23.070 13.928 -17.995 1.00 87.81 177 PRO A N 1
ATOM 1452 C CA . PRO A 1 177 ? 22.200 13.906 -16.833 1.00 87.81 177 PRO A CA 1
ATOM 1453 C C . PRO A 1 177 ? 21.025 12.935 -17.053 1.00 87.81 177 PRO A C 1
ATOM 1455 O O . PRO A 1 177 ? 20.722 12.556 -18.191 1.00 87.81 177 PRO A O 1
ATOM 1458 N N . LEU A 1 178 ? 20.355 12.530 -15.970 1.00 85.38 178 LEU A N 1
ATOM 1459 C CA . LEU A 1 178 ? 19.254 11.560 -16.015 1.00 85.38 178 LEU A CA 1
ATOM 1460 C C . LEU A 1 178 ? 18.093 12.039 -16.903 1.00 85.38 178 LEU A C 1
ATOM 1462 O O . LEU A 1 178 ? 17.472 11.237 -17.590 1.00 85.38 178 LEU A O 1
ATOM 1466 N N . GLU A 1 179 ? 17.849 13.347 -16.968 1.00 85.31 179 GLU A N 1
ATOM 1467 C CA . GLU A 1 179 ? 16.798 13.969 -17.781 1.00 85.31 179 GLU A CA 1
ATOM 1468 C C . GLU A 1 179 ? 17.020 13.790 -19.291 1.00 85.31 179 GLU A C 1
ATOM 1470 O O . GLU A 1 179 ? 16.078 13.912 -20.073 1.00 85.31 179 GLU A O 1
ATOM 1475 N N . ALA A 1 180 ? 18.255 13.502 -19.713 1.00 84.25 180 ALA A N 1
ATOM 1476 C CA . ALA A 1 180 ? 18.578 13.180 -21.101 1.00 84.25 180 ALA A CA 1
ATOM 1477 C C . ALA A 1 180 ? 18.338 11.696 -21.440 1.00 84.25 180 ALA A C 1
ATOM 1479 O O . ALA A 1 180 ? 18.485 11.302 -22.600 1.00 84.25 180 ALA A O 1
ATOM 1480 N N . CYS A 1 181 ? 17.999 10.873 -20.445 1.00 86.62 181 CYS A N 1
ATOM 1481 C CA . CYS A 1 181 ? 17.711 9.455 -20.611 1.00 86.62 181 CYS A CA 1
ATOM 1482 C C . CYS A 1 181 ? 16.223 9.228 -20.888 1.00 86.62 181 CYS A C 1
ATOM 1484 O O . CYS A 1 181 ? 15.347 9.936 -20.379 1.00 86.62 181 CYS A O 1
ATOM 1486 N N . VAL A 1 182 ? 15.923 8.190 -21.666 1.00 88.50 182 VAL A N 1
ATOM 1487 C CA . VAL A 1 182 ? 14.541 7.796 -21.952 1.00 88.50 182 VAL A CA 1
ATOM 1488 C C . VAL A 1 182 ? 14.233 6.469 -21.272 1.00 88.50 182 VAL A C 1
ATOM 1490 O O . VAL A 1 182 ? 14.905 5.474 -21.526 1.00 88.50 182 VAL A O 1
ATOM 1493 N N . ILE A 1 183 ? 13.208 6.454 -20.417 1.00 89.00 183 ILE A N 1
ATOM 1494 C CA . ILE A 1 183 ? 12.689 5.242 -19.768 1.00 89.00 183 ILE A CA 1
ATOM 1495 C C . ILE A 1 183 ? 11.221 5.118 -20.155 1.00 89.00 183 ILE A C 1
ATOM 1497 O O . ILE A 1 183 ? 10.406 5.955 -19.786 1.00 89.00 183 ILE A O 1
ATOM 1501 N N . ARG A 1 184 ? 10.902 4.088 -20.940 1.00 86.00 184 ARG A N 1
ATOM 1502 C CA . ARG A 1 184 ? 9.537 3.810 -21.442 1.00 86.00 184 ARG A CA 1
ATOM 1503 C C . ARG A 1 184 ? 9.058 2.399 -21.140 1.00 86.00 184 ARG A C 1
ATOM 1505 O O . ARG A 1 184 ? 7.946 2.017 -21.489 1.00 86.00 184 ARG A O 1
ATOM 1512 N N . ARG A 1 185 ? 9.929 1.592 -20.545 1.00 90.88 185 ARG A N 1
ATOM 1513 C CA . ARG A 1 185 ? 9.646 0.210 -20.194 1.00 90.88 185 ARG A CA 1
ATOM 1514 C C . ARG A 1 185 ? 10.262 -0.082 -18.844 1.00 90.88 185 ARG A C 1
ATOM 1516 O O . ARG A 1 185 ? 11.433 0.227 -18.612 1.00 90.88 185 ARG A O 1
ATOM 1523 N N . MET A 1 186 ? 9.486 -0.732 -17.995 1.00 93.31 186 MET A N 1
ATOM 1524 C CA . MET A 1 186 ? 9.962 -1.284 -16.739 1.00 93.31 186 MET A CA 1
ATOM 1525 C C . MET A 1 186 ? 9.529 -2.734 -16.584 1.00 93.31 186 MET A C 1
ATOM 1527 O O . MET A 1 186 ? 8.494 -3.151 -17.107 1.00 93.31 186 MET A O 1
ATOM 1531 N N . LYS A 1 187 ? 10.356 -3.492 -15.876 1.00 96.38 187 LYS A N 1
ATOM 1532 C CA . LYS A 1 187 ? 10.062 -4.841 -15.415 1.00 96.38 187 LYS A CA 1
ATOM 1533 C C . LYS A 1 187 ? 9.865 -4.791 -13.909 1.00 96.38 187 LYS A C 1
ATOM 1535 O O . LYS A 1 187 ? 10.690 -4.216 -13.209 1.00 96.38 187 LYS A O 1
ATOM 1540 N N . VAL A 1 188 ? 8.795 -5.392 -13.422 1.00 97.25 188 VAL A N 1
ATOM 1541 C CA . VAL A 1 188 ? 8.550 -5.610 -11.999 1.00 97.25 188 VA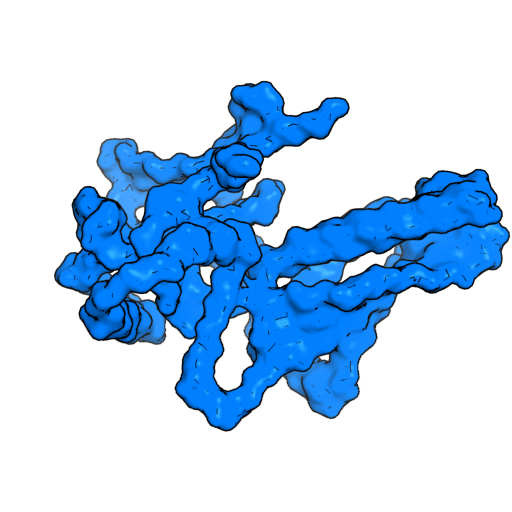L A CA 1
ATOM 1542 C C . VAL A 1 188 ? 8.551 -7.112 -11.792 1.00 97.25 188 VAL A C 1
ATOM 1544 O O . VAL A 1 188 ? 7.720 -7.805 -12.373 1.00 97.25 188 VAL A O 1
ATOM 1547 N N . THR A 1 189 ? 9.494 -7.617 -11.007 1.00 97.44 189 THR A N 1
ATOM 1548 C CA . THR A 1 189 ? 9.548 -9.037 -10.651 1.00 97.44 189 THR A CA 1
ATOM 1549 C C . THR A 1 189 ? 9.045 -9.182 -9.227 1.00 97.44 189 THR A C 1
ATOM 1551 O O . THR A 1 189 ? 9.551 -8.509 -8.331 1.00 97.44 189 THR A O 1
ATOM 1554 N N . VAL A 1 190 ? 8.046 -10.031 -9.002 1.00 96.88 190 VAL A N 1
ATOM 1555 C CA . VAL A 1 190 ? 7.405 -10.200 -7.696 1.00 96.88 190 VAL A CA 1
ATOM 1556 C C . VAL A 1 190 ? 7.279 -11.676 -7.369 1.00 96.88 190 VAL A C 1
ATOM 1558 O O . VAL A 1 190 ? 6.592 -12.419 -8.063 1.00 96.88 190 VAL A O 1
ATOM 1561 N N . LYS A 1 191 ? 7.882 -12.078 -6.253 1.00 94.69 191 LYS A N 1
ATOM 1562 C CA . LYS A 1 191 ? 7.701 -13.403 -5.664 1.00 94.69 191 LYS A CA 1
ATOM 1563 C C . LYS A 1 191 ? 6.707 -13.331 -4.523 1.00 94.69 191 LYS A C 1
ATOM 1565 O O . LYS A 1 191 ? 6.834 -12.496 -3.625 1.00 94.69 191 LYS A O 1
ATOM 1570 N N . ARG A 1 192 ? 5.724 -14.226 -4.561 1.00 91.88 192 ARG A N 1
ATOM 1571 C CA . ARG A 1 192 ? 4.662 -14.340 -3.559 1.00 91.88 192 ARG A CA 1
ATOM 1572 C C . ARG A 1 192 ? 4.982 -15.489 -2.612 1.00 91.88 192 ARG A C 1
ATOM 1574 O O . ARG A 1 192 ? 5.184 -16.616 -3.053 1.00 91.88 192 ARG A O 1
ATOM 1581 N N . PHE A 1 193 ? 4.993 -15.211 -1.314 1.00 88.62 193 PHE A N 1
ATOM 1582 C CA . PHE A 1 193 ? 5.131 -16.230 -0.278 1.00 88.62 193 PHE A CA 1
ATOM 1583 C C . PHE A 1 193 ? 3.757 -16.467 0.347 1.00 88.62 193 PHE A C 1
ATOM 1585 O O . PHE A 1 193 ? 3.282 -15.672 1.160 1.00 88.62 193 PHE A O 1
ATOM 1592 N N . CYS A 1 194 ? 3.093 -17.531 -0.100 1.00 78.94 194 CYS A N 1
ATOM 1593 C CA . CYS A 1 194 ? 1.768 -17.915 0.376 1.00 78.94 194 CYS A CA 1
ATOM 1594 C C . CYS A 1 194 ? 1.861 -18.783 1.634 1.00 78.94 194 CYS A C 1
ATOM 1596 O O . CYS A 1 194 ? 2.808 -19.553 1.814 1.00 78.94 194 CYS A O 1
ATOM 1598 N N . HIS A 1 195 ? 0.839 -18.698 2.483 1.00 66.94 195 HIS A N 1
ATOM 1599 C CA . HIS A 1 195 ? 0.736 -19.508 3.691 1.00 66.94 195 HIS A CA 1
ATOM 1600 C C . HIS A 1 195 ? 0.755 -21.000 3.361 1.00 66.94 195 HIS A C 1
ATOM 1602 O O . HIS A 1 195 ? -0.003 -21.484 2.519 1.00 66.94 195 HIS A O 1
ATOM 1608 N N . SER A 1 196 ? 1.573 -21.759 4.091 1.00 56.78 196 SER A N 1
ATOM 1609 C CA . SER A 1 196 ? 1.458 -23.214 4.085 1.00 56.78 196 SER A CA 1
ATOM 1610 C C . SER A 1 196 ? 0.148 -23.610 4.788 1.00 56.78 196 SER A C 1
ATOM 1612 O O . SER A 1 196 ? -0.022 -23.277 5.965 1.00 56.78 196 SER A O 1
ATOM 1614 N N . PRO A 1 197 ? -0.737 -24.406 4.157 1.00 52.44 197 PRO A N 1
ATOM 1615 C CA . PRO A 1 197 ? -1.984 -24.867 4.776 1.00 52.44 197 PRO A CA 1
ATOM 1616 C C . PRO A 1 197 ? -1.772 -25.783 5.997 1.00 52.44 197 PRO A C 1
ATOM 1618 O O . PRO A 1 197 ? -2.733 -26.152 6.662 1.00 52.44 197 PRO A O 1
ATOM 1621 N N . LYS A 1 198 ? -0.526 -26.172 6.307 1.00 44.00 198 LYS A N 1
ATOM 1622 C CA . LYS A 1 198 ? -0.178 -27.037 7.448 1.00 44.00 198 LYS A CA 1
ATOM 1623 C C . LYS A 1 198 ? 0.161 -26.277 8.734 1.00 44.00 198 LYS A C 1
ATOM 1625 O O . LYS A 1 198 ? 0.378 -26.912 9.763 1.00 44.00 198 LYS A O 1
ATOM 1630 N N . ALA A 1 199 ? 0.217 -24.948 8.700 1.00 42.12 199 ALA A N 1
ATOM 1631 C CA . ALA A 1 199 ? 0.471 -24.147 9.888 1.00 42.12 199 ALA A CA 1
ATOM 1632 C C . ALA A 1 199 ? -0.863 -23.656 10.468 1.00 42.12 199 ALA A C 1
ATOM 1634 O O . ALA A 1 199 ? -1.350 -22.590 10.117 1.00 42.12 199 ALA A O 1
ATOM 1635 N N . ASN A 1 200 ? -1.431 -24.409 11.415 1.00 33.88 200 ASN A N 1
ATOM 1636 C CA . ASN A 1 200 ? -2.537 -23.953 12.275 1.00 33.88 200 ASN A CA 1
ATOM 1637 C C . ASN A 1 200 ? -2.131 -22.807 13.232 1.00 33.88 200 ASN A C 1
ATOM 1639 O O . ASN A 1 200 ? -2.814 -22.539 14.220 1.00 33.88 200 ASN A O 1
ATOM 1643 N N . SER A 1 201 ? -1.013 -22.127 12.981 1.00 39.94 201 SER A N 1
ATOM 1644 C CA . SER A 1 201 ? -0.700 -20.873 13.645 1.00 39.94 201 SER A CA 1
ATOM 1645 C C . SER A 1 201 ? -1.364 -19.759 12.854 1.00 39.94 201 SER A C 1
ATOM 1647 O O . SER A 1 201 ? -0.977 -19.512 11.713 1.00 39.94 201 SER A O 1
ATOM 1649 N N . PHE A 1 202 ? -2.333 -19.080 13.469 1.00 42.75 202 PHE A N 1
ATOM 1650 C CA . PHE A 1 202 ? -2.730 -17.730 13.082 1.00 42.75 202 PHE A CA 1
ATOM 1651 C C . PHE A 1 202 ? -1.457 -16.954 12.744 1.00 42.75 202 PHE A C 1
ATOM 1653 O O . PHE A 1 202 ? -0.635 -16.709 13.630 1.00 42.75 202 PHE A O 1
ATOM 1660 N N . SER A 1 203 ? -1.226 -16.680 11.458 1.00 44.31 203 SER A N 1
ATOM 1661 C CA . SER A 1 203 ? -0.063 -15.909 11.045 1.00 44.31 203 SER A CA 1
ATOM 1662 C C . SER A 1 203 ? -0.191 -14.572 11.745 1.00 44.31 203 SER A C 1
ATOM 1664 O O . SER A 1 203 ? -1.158 -13.847 11.501 1.00 44.31 203 SER A O 1
ATOM 1666 N N . VAL A 1 204 ? 0.733 -14.284 12.659 1.00 53.66 204 VAL A N 1
ATOM 1667 C CA . VAL A 1 204 ? 0.794 -12.994 13.334 1.00 53.66 204 VAL A CA 1
ATOM 1668 C C . VAL A 1 204 ? 1.051 -11.978 12.233 1.00 53.66 204 VAL A C 1
ATOM 1670 O O . VAL A 1 204 ? 2.187 -11.808 11.792 1.00 53.66 204 VAL A O 1
ATOM 1673 N N . SER A 1 205 ? -0.019 -11.367 11.721 1.00 59.66 205 SER A N 1
ATOM 1674 C CA . SER A 1 205 ? 0.090 -10.361 10.677 1.00 59.66 205 SER A CA 1
ATOM 1675 C C . SER A 1 205 ? 0.949 -9.257 11.265 1.00 59.66 205 SER A C 1
ATOM 1677 O O . SER A 1 205 ? 0.622 -8.668 12.296 1.00 59.66 205 SER A O 1
ATOM 1679 N N . LYS A 1 206 ? 2.125 -9.027 10.692 1.00 78.31 206 LYS A N 1
ATOM 1680 C CA . LYS A 1 206 ? 3.037 -8.031 11.244 1.00 78.31 206 LYS A CA 1
ATOM 1681 C C . LYS A 1 206 ? 2.426 -6.657 10.993 1.00 78.31 206 LYS A C 1
ATOM 1683 O O . LYS A 1 206 ? 2.001 -6.382 9.877 1.00 78.31 206 LYS A O 1
ATOM 1688 N N . ILE A 1 207 ? 2.381 -5.786 11.999 1.00 87.44 207 ILE A N 1
ATOM 1689 C CA . ILE A 1 207 ? 1.943 -4.388 11.813 1.00 87.44 207 ILE A CA 1
ATOM 1690 C C . ILE A 1 207 ? 2.857 -3.646 10.822 1.00 87.44 207 ILE A C 1
ATOM 1692 O O . ILE A 1 207 ? 3.956 -4.129 10.559 1.00 87.44 207 ILE A O 1
ATOM 1696 N N . PRO A 1 208 ? 2.450 -2.498 10.267 1.00 89.62 208 PRO A N 1
ATOM 1697 C CA . PRO A 1 208 ? 3.287 -1.713 9.354 1.00 89.62 208 PRO A CA 1
ATOM 1698 C C . PRO A 1 208 ? 4.623 -1.316 9.987 1.00 89.62 208 PRO A C 1
ATOM 1700 O O . PRO A 1 208 ? 4.695 -1.119 11.207 1.00 89.62 208 PRO A O 1
ATOM 1703 N N . LEU A 1 209 ? 5.681 -1.202 9.181 1.00 86.88 209 LEU A N 1
ATOM 1704 C CA . LEU A 1 209 ? 7.059 -0.970 9.637 1.00 86.88 209 LEU A CA 1
ATOM 1705 C C . LEU A 1 209 ? 7.168 0.224 10.594 1.00 86.88 209 LEU A C 1
ATOM 1707 O O . LEU A 1 209 ? 7.780 0.104 11.659 1.00 86.88 209 LEU A O 1
ATOM 1711 N N . GLN A 1 210 ? 6.501 1.334 10.265 1.00 84.38 210 GLN A N 1
ATOM 1712 C CA . GLN A 1 210 ? 6.424 2.543 11.094 1.00 84.38 210 GLN A CA 1
ATOM 1713 C C . GLN A 1 210 ? 5.966 2.239 12.533 1.00 84.38 210 GLN A C 1
ATOM 1715 O O . GLN A 1 210 ? 6.509 2.773 13.500 1.00 84.38 210 GLN A O 1
ATOM 1720 N N . TYR A 1 211 ? 4.993 1.342 12.693 1.00 87.00 211 TYR A N 1
ATOM 1721 C CA . TYR A 1 211 ? 4.412 0.985 13.986 1.00 87.00 211 TYR A CA 1
ATOM 1722 C C . TYR A 1 211 ? 5.127 -0.180 14.671 1.00 87.00 211 TYR A C 1
ATOM 1724 O O . TYR A 1 211 ? 5.056 -0.296 15.895 1.00 87.00 211 TYR A O 1
ATOM 1732 N N . ARG A 1 212 ? 5.884 -1.004 13.930 1.00 84.50 212 ARG A N 1
ATOM 1733 C CA . ARG A 1 212 ? 6.762 -2.021 14.535 1.00 84.50 212 ARG A CA 1
ATOM 1734 C C . ARG A 1 212 ? 7.798 -1.382 15.438 1.00 84.50 212 ARG A C 1
ATOM 1736 O O . ARG A 1 212 ? 7.972 -1.843 16.557 1.00 84.50 212 ARG A O 1
ATOM 1743 N N . VAL A 1 213 ? 8.442 -0.304 14.990 1.00 78.31 213 VAL A N 1
ATOM 1744 C CA . VAL A 1 213 ? 9.455 0.406 15.791 1.00 78.31 213 VAL A CA 1
ATOM 1745 C C . VAL A 1 213 ? 8.840 0.964 17.078 1.00 78.31 213 VAL A C 1
ATOM 1747 O O . VAL A 1 213 ? 9.422 0.844 18.157 1.00 78.31 213 VAL A O 1
ATOM 1750 N N . LYS A 1 214 ? 7.620 1.504 16.982 1.00 80.69 214 LYS A N 1
ATOM 1751 C CA . LYS A 1 214 ? 6.872 2.037 18.128 1.00 80.69 214 LYS A CA 1
ATOM 1752 C C . LYS A 1 214 ? 6.497 0.950 19.139 1.00 80.69 214 LYS A C 1
ATOM 1754 O O . LYS A 1 214 ? 6.526 1.221 20.336 1.00 80.69 214 LYS A O 1
ATOM 1759 N N . ASN A 1 215 ? 6.205 -0.262 18.665 1.00 77.25 215 ASN A N 1
ATOM 1760 C CA . ASN A 1 215 ? 5.804 -1.396 19.499 1.00 77.25 215 ASN A CA 1
ATOM 1761 C C . ASN A 1 215 ? 6.987 -2.237 20.032 1.00 77.25 215 ASN A C 1
ATOM 1763 O O . ASN A 1 215 ? 6.880 -2.841 21.091 1.00 77.25 215 ASN A O 1
ATOM 1767 N N . ALA A 1 216 ? 8.124 -2.286 19.327 1.00 62.72 216 ALA A N 1
ATOM 1768 C CA . ALA A 1 216 ? 9.234 -3.201 19.629 1.00 62.72 216 ALA A CA 1
ATOM 1769 C C . ALA A 1 216 ? 10.078 -2.802 20.851 1.00 62.72 216 ALA A C 1
ATOM 1771 O O . ALA A 1 216 ? 10.653 -3.658 21.516 1.00 62.72 216 ALA A O 1
ATOM 1772 N N . ALA A 1 217 ? 10.178 -1.507 21.154 1.00 52.47 217 ALA A N 1
ATOM 1773 C CA . ALA A 1 217 ? 11.176 -1.013 22.106 1.00 52.47 217 ALA A CA 1
ATOM 1774 C C . ALA A 1 217 ? 10.842 -1.234 23.601 1.00 52.47 217 ALA A C 1
ATOM 1776 O O . ALA A 1 217 ? 11.574 -0.738 24.448 1.00 52.47 217 ALA A O 1
ATOM 1777 N N . GLU A 1 218 ? 9.778 -1.971 23.935 1.00 48.12 218 GLU A N 1
ATOM 1778 C CA . GLU A 1 218 ? 9.408 -2.307 25.324 1.00 48.12 218 GLU A CA 1
ATOM 1779 C C . GLU A 1 218 ? 9.032 -3.790 25.499 1.00 48.12 218 GLU A C 1
ATOM 1781 O O . GLU A 1 218 ? 8.302 -4.142 26.416 1.00 48.12 218 GLU A O 1
ATOM 1786 N N . CYS A 1 219 ? 9.576 -4.695 24.674 1.00 43.22 219 CYS A N 1
ATOM 1787 C CA . CYS A 1 219 ? 9.549 -6.135 24.973 1.00 43.22 219 CYS A CA 1
ATOM 1788 C C . CYS A 1 219 ? 10.525 -6.478 26.120 1.00 43.22 219 CYS A C 1
ATOM 1790 O O . CYS A 1 219 ? 11.414 -7.309 25.958 1.00 43.22 219 CYS A O 1
ATOM 1792 N N . PHE A 1 220 ? 10.391 -5.814 27.268 1.00 36.34 220 PHE A N 1
ATOM 1793 C CA . PHE A 1 220 ? 10.946 -6.292 28.525 1.00 36.34 220 PHE A CA 1
ATOM 1794 C C . PHE A 1 220 ? 9.836 -7.044 29.254 1.00 36.34 220 PHE A C 1
ATOM 1796 O O . PHE A 1 220 ? 8.765 -6.512 29.521 1.00 36.34 220 PHE A O 1
ATOM 1803 N N . GLU A 1 221 ? 10.112 -8.322 29.477 1.00 46.50 221 GLU A N 1
ATOM 1804 C CA . GLU A 1 221 ? 9.395 -9.282 30.308 1.00 46.50 221 GLU A CA 1
ATOM 1805 C C . GLU A 1 221 ? 8.397 -8.677 31.313 1.00 46.50 221 GLU A C 1
ATOM 1807 O O . GLU A 1 221 ? 8.790 -8.005 32.265 1.00 46.50 221 GLU A O 1
ATOM 1812 N N . SER A 1 222 ? 7.116 -9.045 31.210 1.00 38.06 222 SER A N 1
ATOM 1813 C CA . SER A 1 222 ? 6.385 -9.487 32.403 1.00 38.06 222 SER A CA 1
ATOM 1814 C C . SER A 1 222 ? 5.029 -10.109 32.108 1.00 38.06 222 SER A C 1
ATOM 1816 O O . SER A 1 222 ? 4.169 -9.522 31.467 1.00 38.06 222 SER A O 1
ATOM 1818 N N . ALA A 1 223 ? 4.887 -11.320 32.645 1.00 41.88 223 ALA A N 1
ATOM 1819 C CA . ALA A 1 223 ? 3.788 -11.769 33.488 1.00 41.88 223 ALA A CA 1
ATOM 1820 C C . ALA A 1 223 ? 2.352 -11.325 33.128 1.00 41.88 223 ALA A C 1
ATOM 1822 O O . ALA A 1 223 ? 1.981 -10.165 33.246 1.00 41.88 223 ALA A O 1
ATOM 1823 N N . ASN A 1 224 ? 1.508 -12.345 32.911 1.00 44.22 224 ASN A N 1
ATOM 1824 C CA . ASN A 1 224 ? 0.035 -12.331 32.936 1.00 44.22 224 ASN A CA 1
ATOM 1825 C C . ASN A 1 224 ? -0.738 -12.223 31.598 1.00 44.22 224 ASN A C 1
ATOM 1827 O O . ASN A 1 224 ? -1.871 -11.757 31.561 1.00 44.22 224 ASN A O 1
ATOM 1831 N N . ASN A 1 225 ? -0.207 -12.796 30.511 1.00 53.41 225 ASN A N 1
ATOM 1832 C CA . ASN A 1 225 ? -0.835 -12.799 29.172 1.00 53.41 225 ASN A CA 1
ATOM 1833 C C . ASN A 1 225 ? -2.152 -13.597 29.015 1.00 53.41 225 ASN A C 1
ATOM 1835 O O . ASN A 1 225 ? -2.699 -13.639 27.917 1.00 53.41 225 ASN A O 1
ATOM 1839 N N . LYS A 1 226 ? -2.683 -14.275 30.042 1.00 58.62 226 LYS A N 1
ATOM 1840 C CA . LYS A 1 226 ? -3.900 -15.097 29.862 1.00 58.62 226 LYS A CA 1
ATOM 1841 C C . LYS A 1 226 ? -5.170 -14.252 29.714 1.00 58.62 226 LYS A C 1
ATOM 1843 O O . LYS A 1 226 ? -5.963 -14.525 28.819 1.00 58.62 226 LYS A O 1
ATOM 1848 N N . SER A 1 227 ? -5.335 -13.211 30.532 1.00 62.09 227 SER A N 1
ATOM 1849 C CA . SER A 1 227 ? -6.536 -12.362 30.512 1.00 62.09 227 SER A CA 1
ATOM 1850 C C . SER A 1 227 ? -6.628 -11.509 29.245 1.00 62.09 227 SER A C 1
ATOM 1852 O O . SER A 1 227 ? -7.704 -11.385 28.668 1.00 62.09 227 SER A O 1
ATOM 1854 N N . SER A 1 228 ? -5.503 -10.970 28.767 1.00 68.88 228 SER A N 1
ATOM 1855 C CA . SER A 1 228 ? -5.470 -10.179 27.532 1.00 68.88 228 SER A CA 1
ATOM 1856 C C . SER A 1 228 ? -5.774 -11.026 26.291 1.00 68.88 228 SER A C 1
ATOM 1858 O O . SER A 1 228 ? -6.581 -10.636 25.449 1.00 68.88 228 SER A O 1
ATOM 1860 N N . VAL A 1 229 ? -5.235 -12.249 26.220 1.00 73.56 229 VAL A N 1
ATOM 1861 C CA . VAL A 1 229 ? -5.533 -13.194 25.129 1.00 73.56 229 VAL A CA 1
ATOM 1862 C C . VAL A 1 229 ? -7.008 -13.613 25.125 1.00 73.56 229 VAL A C 1
ATOM 1864 O O . VAL A 1 229 ? -7.602 -13.761 24.058 1.00 73.56 229 VAL A O 1
ATOM 1867 N N . GLU A 1 230 ? -7.627 -13.797 26.292 1.00 76.94 230 GLU A N 1
ATOM 1868 C CA . GLU A 1 230 ? -9.064 -14.086 26.394 1.00 76.94 230 GLU A CA 1
ATOM 1869 C C . GLU A 1 230 ? -9.927 -12.894 25.956 1.00 76.94 230 GLU A C 1
ATOM 1871 O O . GLU A 1 230 ? -10.879 -13.075 25.194 1.00 76.94 230 GLU A O 1
ATOM 1876 N N . LEU A 1 231 ? -9.564 -11.672 26.360 1.00 77.12 231 LEU A N 1
ATOM 1877 C CA . LEU A 1 231 ? -10.242 -10.445 25.931 1.00 77.12 231 LEU A CA 1
ATOM 1878 C C . LEU A 1 231 ? -10.115 -10.207 24.423 1.00 77.12 231 LEU A C 1
ATOM 1880 O O . LEU A 1 231 ? -11.109 -9.858 23.784 1.00 77.12 231 LEU A O 1
ATOM 1884 N N . ALA A 1 232 ? -8.936 -10.454 23.845 1.00 77.88 232 ALA A N 1
ATOM 1885 C CA . ALA A 1 232 ? -8.719 -10.387 22.406 1.00 77.88 232 ALA A CA 1
ATOM 1886 C C . ALA A 1 232 ? -9.650 -11.362 21.674 1.00 77.88 232 ALA A C 1
ATOM 1888 O O . ALA A 1 232 ? -10.424 -10.936 20.824 1.00 77.88 232 ALA A O 1
ATOM 1889 N N . LYS A 1 233 ? -9.687 -12.641 22.073 1.00 80.69 233 LYS A N 1
ATOM 1890 C CA . LYS A 1 233 ? -10.578 -13.652 21.468 1.00 80.69 233 LYS A CA 1
ATOM 1891 C C . LYS A 1 233 ? -12.060 -13.284 21.567 1.00 80.69 233 LYS A C 1
ATOM 1893 O O . LYS A 1 233 ? -12.832 -13.513 20.631 1.00 80.69 233 LYS A O 1
ATOM 1898 N N . LEU A 1 234 ? -12.478 -12.706 22.693 1.00 79.06 234 LEU A N 1
ATOM 1899 C CA . LEU A 1 234 ? -13.847 -12.223 22.864 1.00 79.06 234 LEU A CA 1
ATOM 1900 C C . LEU A 1 234 ? -14.139 -11.063 21.907 1.00 79.06 234 LEU A C 1
ATOM 1902 O O . LEU A 1 234 ? -15.132 -11.115 21.183 1.00 79.06 234 LEU A O 1
ATOM 1906 N N . ALA A 1 235 ? -13.270 -10.053 21.851 1.00 78.75 235 ALA A N 1
ATOM 1907 C CA . ALA A 1 235 ? -13.415 -8.923 20.936 1.00 78.75 235 ALA A CA 1
ATOM 1908 C C . ALA A 1 235 ? -13.403 -9.365 19.458 1.00 78.75 235 ALA A C 1
ATOM 1910 O O . ALA A 1 235 ? -14.236 -8.906 18.675 1.00 78.75 235 ALA A O 1
ATOM 1911 N N . GLU A 1 236 ? -12.537 -10.310 19.089 1.00 81.50 236 GLU A N 1
ATOM 1912 C CA . GLU A 1 236 ? -12.487 -10.934 17.761 1.00 81.50 236 GLU A CA 1
ATOM 1913 C C . GLU A 1 236 ? -13.809 -11.599 17.386 1.00 81.50 236 GLU A C 1
ATOM 1915 O O . GLU A 1 236 ? -14.302 -11.424 16.272 1.00 81.50 236 GLU A O 1
ATOM 1920 N N . THR A 1 237 ? -14.430 -12.311 18.329 1.00 80.75 237 THR A N 1
ATOM 1921 C CA . THR A 1 237 ? -15.727 -12.963 18.109 1.00 80.75 237 THR A CA 1
ATOM 1922 C C . THR A 1 237 ? -16.801 -11.945 17.716 1.00 80.75 237 THR A C 1
ATOM 1924 O O . THR A 1 237 ? -17.560 -12.184 16.778 1.00 80.75 237 THR A O 1
ATOM 1927 N N . TYR A 1 238 ? -16.833 -10.778 18.368 1.00 76.94 238 TYR A N 1
ATOM 1928 C CA . TYR A 1 238 ? -17.766 -9.704 18.011 1.00 76.94 238 TYR A CA 1
ATOM 1929 C C . TYR A 1 238 ? -17.423 -9.038 16.672 1.00 76.94 238 TYR A C 1
ATOM 1931 O O . TYR A 1 238 ? -18.326 -8.695 15.910 1.00 76.94 238 TYR A O 1
ATOM 1939 N N . LEU A 1 239 ? -16.136 -8.866 16.354 1.00 77.50 239 LEU A N 1
ATOM 1940 C CA . LEU A 1 239 ? -15.702 -8.266 15.086 1.00 77.50 239 LEU A CA 1
ATOM 1941 C C . LEU A 1 239 ? -15.964 -9.176 13.876 1.00 77.50 239 LEU A C 1
ATOM 1943 O O . LEU A 1 239 ? -16.274 -8.668 12.796 1.00 77.50 239 LEU A O 1
ATOM 1947 N N . ASN A 1 240 ? -15.886 -10.496 14.058 1.00 72.62 240 ASN A N 1
ATOM 1948 C CA . ASN A 1 240 ? -16.153 -11.491 13.016 1.00 72.62 240 ASN A CA 1
ATOM 1949 C C . ASN A 1 240 ? -17.649 -11.683 12.738 1.00 72.62 240 ASN A C 1
ATOM 1951 O O . ASN A 1 240 ? -18.026 -11.997 11.614 1.00 72.62 240 ASN A O 1
ATOM 1955 N N . GLN A 1 241 ? -18.526 -11.412 13.708 1.00 68.38 241 GLN A N 1
ATOM 1956 C CA . GLN A 1 241 ? -19.988 -11.475 13.549 1.00 68.38 241 GLN A CA 1
ATOM 1957 C C . GLN A 1 241 ? -20.578 -10.294 12.748 1.00 68.38 241 GLN A C 1
ATOM 1959 O O . GLN A 1 241 ? -21.742 -9.932 12.930 1.00 68.38 241 GLN A O 1
ATOM 1964 N N . LYS A 1 242 ? -19.796 -9.679 11.845 1.00 52.22 242 LYS A N 1
ATOM 1965 C CA . LYS A 1 242 ? -20.188 -8.512 11.031 1.00 52.22 242 LYS A CA 1
ATOM 1966 C C . LYS A 1 242 ? -21.518 -8.699 10.288 1.00 52.22 242 LYS A C 1
ATOM 1968 O O . LYS A 1 242 ? -22.231 -7.711 10.127 1.00 52.22 242 LYS A O 1
ATOM 1973 N N . ASP A 1 243 ? -21.892 -9.931 9.943 1.00 48.97 243 ASP A N 1
ATOM 1974 C CA . ASP A 1 243 ? -23.168 -10.252 9.286 1.00 48.97 243 ASP A CA 1
ATOM 1975 C C . ASP A 1 243 ? -24.408 -10.088 10.189 1.00 48.97 243 ASP A C 1
ATOM 1977 O O . ASP A 1 243 ? -25.531 -10.089 9.695 1.00 48.97 243 ASP A O 1
ATOM 1981 N N . GLN A 1 244 ? -24.238 -9.899 11.505 1.00 48.69 244 GLN A N 1
ATOM 1982 C CA . GLN A 1 244 ? -25.344 -9.735 12.462 1.00 48.69 244 GLN A CA 1
ATOM 1983 C C . GLN A 1 244 ? -25.401 -8.355 13.134 1.00 48.69 244 GLN A C 1
ATOM 1985 O O . GLN A 1 244 ? -26.272 -8.121 13.970 1.00 48.69 244 GLN A O 1
ATOM 1990 N N . GLY A 1 245 ? -24.490 -7.428 12.803 1.00 53.03 245 GLY A N 1
ATOM 1991 C CA . GLY A 1 245 ? -24.544 -6.040 13.287 1.00 53.03 245 GLY A CA 1
ATOM 1992 C C . GLY A 1 245 ? -24.492 -5.868 14.812 1.00 53.03 245 GLY A C 1
ATOM 1993 O O . GLY A 1 245 ? -24.835 -4.797 15.314 1.00 53.03 245 GLY A O 1
ATOM 1994 N N . ARG A 1 246 ? -24.083 -6.898 15.565 1.00 63.88 246 ARG A N 1
ATOM 1995 C CA . ARG A 1 246 ? -24.081 -6.859 17.029 1.00 63.88 246 ARG A CA 1
ATOM 1996 C C . ARG A 1 246 ? -22.993 -5.898 17.530 1.00 63.88 246 ARG A C 1
ATOM 1998 O O . ARG A 1 246 ? -21.825 -6.082 17.184 1.00 63.88 246 ARG A O 1
ATOM 2005 N N . PRO A 1 247 ? -23.340 -4.876 18.329 1.00 69.00 247 PRO A N 1
ATOM 2006 C CA . PRO A 1 247 ? -22.349 -3.973 18.894 1.00 69.00 247 PRO A CA 1
ATOM 2007 C C . PRO A 1 247 ? -21.478 -4.708 19.918 1.00 69.00 247 PRO A C 1
ATOM 2009 O O . PRO A 1 247 ? -21.946 -5.614 20.611 1.00 69.00 247 PRO A O 1
ATOM 2012 N N . ILE A 1 248 ? -20.215 -4.291 20.034 1.00 75.06 248 ILE A N 1
ATOM 2013 C CA . ILE A 1 248 ? -19.331 -4.764 21.103 1.00 75.06 248 ILE A CA 1
ATOM 2014 C C . ILE A 1 248 ? -19.926 -4.289 22.437 1.00 75.06 248 ILE A C 1
ATOM 2016 O O . ILE A 1 248 ? -20.158 -3.086 22.584 1.00 75.06 248 ILE A O 1
ATOM 2020 N N . PRO A 1 249 ? -20.182 -5.186 23.406 1.00 73.94 249 PRO A N 1
ATOM 2021 C CA . PRO A 1 249 ? -20.764 -4.798 24.682 1.00 73.94 249 PRO A CA 1
ATOM 2022 C C . PRO A 1 249 ? -19.893 -3.773 25.411 1.00 73.94 249 PRO A C 1
ATOM 2024 O O . PRO A 1 249 ? -18.679 -3.951 25.522 1.00 73.94 249 PRO A O 1
ATOM 2027 N N . ALA A 1 250 ? -20.518 -2.745 25.991 1.00 72.56 250 ALA A N 1
ATOM 2028 C CA . ALA A 1 250 ? -19.825 -1.763 26.831 1.00 72.56 250 ALA A CA 1
ATOM 2029 C C . ALA A 1 250 ? -19.135 -2.413 28.050 1.00 72.56 250 ALA A C 1
ATOM 2031 O O . ALA A 1 250 ? -18.149 -1.897 28.571 1.00 72.56 250 ALA A O 1
ATOM 2032 N N . THR A 1 251 ? -19.609 -3.590 28.472 1.00 75.81 251 THR A N 1
ATOM 2033 C CA . THR A 1 251 ? -19.001 -4.391 29.540 1.00 75.81 251 THR A CA 1
ATOM 2034 C C . THR A 1 251 ? -17.612 -4.920 29.192 1.00 75.81 251 THR A C 1
ATOM 2036 O O . THR A 1 251 ? -16.852 -5.212 30.109 1.00 75.81 251 THR A O 1
ATOM 2039 N N . LEU A 1 252 ? -17.253 -5.021 27.904 1.00 76.81 252 LEU A N 1
ATOM 2040 C CA . LEU A 1 252 ? -15.969 -5.584 27.482 1.00 76.81 252 LEU A CA 1
ATOM 2041 C C . LEU A 1 252 ? -14.777 -4.660 27.797 1.00 76.81 252 LEU A C 1
ATOM 2043 O O . LEU A 1 252 ? -13.656 -5.126 27.692 1.00 76.81 252 LEU A O 1
ATOM 2047 N N . LYS A 1 253 ? -14.989 -3.389 28.192 1.00 83.62 253 LYS A N 1
ATOM 2048 C CA . LYS A 1 253 ? -13.946 -2.414 28.599 1.00 83.62 253 LYS A CA 1
ATOM 2049 C C . LYS A 1 253 ? -12.615 -2.571 27.836 1.00 83.62 253 LYS A C 1
ATOM 2051 O O . LYS A 1 253 ? -11.567 -2.793 28.432 1.00 83.62 253 LYS A O 1
ATOM 2056 N N . VAL A 1 254 ? -12.672 -2.465 26.509 1.00 85.81 254 VAL A N 1
ATOM 2057 C CA . VAL A 1 254 ? -11.497 -2.478 25.624 1.00 85.81 254 VAL A CA 1
ATOM 2058 C C . VAL A 1 254 ? -11.476 -1.235 24.748 1.00 85.81 254 VAL A C 1
ATOM 2060 O O . VAL A 1 254 ? -12.529 -0.708 24.376 1.00 85.81 254 VAL A O 1
ATOM 2063 N N . ASN A 1 255 ? -10.275 -0.818 24.365 1.00 87.50 255 ASN A N 1
ATOM 2064 C CA . ASN A 1 255 ? -10.064 0.181 23.329 1.00 87.50 255 ASN A CA 1
ATOM 2065 C C . ASN A 1 255 ? -9.594 -0.510 22.047 1.00 87.50 255 ASN A C 1
ATOM 2067 O O . ASN A 1 255 ? -8.684 -1.336 22.070 1.00 87.50 255 ASN A O 1
ATOM 2071 N N . LEU A 1 256 ? -10.208 -0.166 20.920 1.00 87.56 256 LEU A N 1
ATOM 2072 C CA . LEU A 1 256 ? -9.850 -0.681 19.605 1.00 87.56 256 LEU A CA 1
ATOM 2073 C C . LEU A 1 256 ? -9.409 0.463 18.708 1.00 87.56 256 LEU A C 1
ATOM 2075 O O . LEU A 1 256 ? -10.093 1.483 18.601 1.00 87.56 256 LEU A O 1
ATOM 2079 N N . TYR A 1 257 ? -8.307 0.245 18.010 1.00 88.25 257 TYR A N 1
ATOM 2080 C CA . TYR A 1 257 ? -7.774 1.130 16.988 1.00 88.25 257 TYR A CA 1
ATOM 2081 C C . TYR A 1 257 ? -7.792 0.436 15.628 1.00 88.25 257 TYR A C 1
ATOM 2083 O O . TYR A 1 257 ? -7.869 -0.788 15.540 1.00 88.25 257 TYR A O 1
ATOM 2091 N N . ILE A 1 258 ? -7.684 1.208 14.553 1.00 87.75 258 ILE A N 1
ATOM 2092 C CA . ILE A 1 258 ? -7.482 0.701 13.193 1.00 87.75 258 ILE A CA 1
ATOM 2093 C C . ILE A 1 258 ? -6.478 1.583 12.452 1.00 87.75 258 ILE A C 1
ATOM 2095 O O . ILE A 1 258 ? -6.360 2.774 12.740 1.00 87.75 258 ILE A O 1
ATOM 2099 N N . PHE A 1 259 ? -5.757 1.004 11.496 1.00 88.56 259 PHE A N 1
ATOM 2100 C CA . PHE A 1 259 ? -4.915 1.769 10.588 1.00 88.56 259 PHE A CA 1
ATOM 2101 C C . PHE A 1 259 ? -5.732 2.465 9.506 1.00 88.56 259 PHE A C 1
ATOM 2103 O O . PHE A 1 259 ? -6.763 1.968 9.057 1.00 88.56 259 PHE A O 1
ATOM 2110 N N . ARG A 1 260 ? -5.263 3.631 9.082 1.00 83.38 260 ARG A N 1
ATOM 2111 C CA . ARG A 1 260 ? -5.861 4.435 8.023 1.00 83.38 260 ARG A CA 1
ATOM 2112 C C . ARG A 1 260 ? -4.764 5.141 7.246 1.00 83.38 260 ARG A C 1
ATOM 2114 O O . ARG A 1 260 ? -3.767 5.552 7.826 1.00 83.38 260 ARG A O 1
ATOM 2121 N N . VAL A 1 261 ? -4.983 5.302 5.947 1.00 81.56 261 VAL A N 1
ATOM 2122 C CA . VAL A 1 261 ? -4.096 6.065 5.065 1.00 81.56 261 VAL A CA 1
ATOM 2123 C C . VAL A 1 261 ? -4.822 7.321 4.609 1.00 81.56 261 VAL A C 1
ATOM 2125 O O . VAL A 1 261 ? -5.991 7.273 4.227 1.00 81.56 261 VAL A O 1
ATOM 2128 N N . CYS A 1 262 ? -4.138 8.458 4.666 1.00 78.94 262 CYS A N 1
ATOM 2129 C CA . CYS A 1 262 ? -4.697 9.733 4.246 1.00 78.94 262 CYS A CA 1
ATOM 2130 C C . CYS A 1 262 ? -4.688 9.805 2.719 1.00 78.94 262 CYS A C 1
ATOM 2132 O O . CYS A 1 262 ? -3.634 9.680 2.102 1.00 78.94 262 CYS A O 1
ATOM 2134 N N . ASN A 1 263 ? -5.824 10.076 2.078 1.00 74.38 263 ASN A N 1
ATOM 2135 C CA . ASN A 1 263 ? -5.854 10.134 0.613 1.00 74.38 263 ASN A CA 1
ATOM 2136 C C . ASN A 1 263 ? -5.015 11.277 0.037 1.00 74.38 263 ASN A C 1
ATOM 2138 O O . ASN A 1 263 ? -4.468 11.121 -1.057 1.00 74.38 263 ASN A O 1
ATOM 2142 N N . THR A 1 264 ? -4.912 12.396 0.763 1.00 74.88 264 THR A N 1
ATOM 2143 C CA . THR A 1 264 ? -4.147 13.574 0.339 1.00 74.88 264 THR A CA 1
ATOM 2144 C C . THR A 1 264 ? -2.653 13.435 0.613 1.00 74.88 264 THR A C 1
ATOM 2146 O O . THR A 1 264 ? -1.866 13.649 -0.300 1.00 74.88 264 THR A O 1
ATOM 2149 N N . SER A 1 265 ? -2.244 13.099 1.840 1.00 74.56 265 SER A N 1
ATOM 2150 C CA . SER A 1 265 ? -0.814 13.031 2.187 1.00 74.56 265 SER A CA 1
ATOM 2151 C C . SER A 1 265 ? -0.184 11.663 2.039 1.00 74.56 265 SER A C 1
ATOM 2153 O O . SER A 1 265 ? 1.033 11.568 2.121 1.00 74.56 265 SER A O 1
ATOM 2155 N N . LYS A 1 266 ? -0.996 10.619 1.845 1.00 77.62 266 LYS A N 1
ATOM 2156 C CA . LYS A 1 266 ? -0.569 9.215 1.804 1.00 77.62 266 LYS A CA 1
ATOM 2157 C C . LYS A 1 266 ? 0.046 8.701 3.106 1.00 77.62 266 LYS A C 1
ATOM 2159 O O . LYS A 1 266 ? 0.517 7.577 3.145 1.00 77.62 266 LYS A O 1
ATOM 2164 N N . GLU A 1 267 ? -0.022 9.476 4.185 1.00 79.50 267 GLU A N 1
ATOM 2165 C CA . GLU A 1 267 ? 0.506 9.066 5.483 1.00 79.50 267 GLU A CA 1
ATOM 2166 C C . GLU A 1 267 ? -0.398 8.031 6.151 1.00 79.50 267 GLU A C 1
ATOM 2168 O O . GLU A 1 267 ? -1.631 8.137 6.108 1.00 79.50 267 GLU A O 1
ATOM 2173 N N . LEU A 1 268 ? 0.243 7.067 6.807 1.00 85.00 268 LEU A N 1
ATOM 2174 C CA . LEU A 1 268 ? -0.381 6.035 7.614 1.00 85.00 268 LEU A CA 1
ATOM 2175 C C . LEU A 1 268 ? -0.539 6.498 9.068 1.00 85.00 268 LEU A C 1
ATOM 2177 O O . LEU A 1 268 ? 0.383 7.034 9.683 1.00 85.00 268 LEU A O 1
ATOM 2181 N N . TYR A 1 269 ? -1.716 6.249 9.636 1.00 83.75 269 TYR A N 1
ATOM 2182 C CA . TYR A 1 269 ? -2.042 6.616 11.006 1.00 83.75 269 TYR A CA 1
ATOM 2183 C C . TYR A 1 269 ? -2.926 5.570 11.699 1.00 83.75 269 TYR A C 1
ATOM 2185 O O . TYR A 1 269 ? -3.726 4.882 11.066 1.00 83.75 269 TYR A O 1
ATOM 2193 N N . ALA A 1 270 ? -2.795 5.456 13.021 1.00 87.19 270 ALA A N 1
ATOM 2194 C CA . ALA A 1 270 ? -3.671 4.659 13.873 1.00 87.19 270 ALA A CA 1
ATOM 2195 C C . ALA A 1 270 ? -4.775 5.551 14.454 1.00 87.19 270 ALA A C 1
ATOM 2197 O O . ALA A 1 270 ? -4.486 6.558 15.104 1.00 87.19 270 ALA A O 1
ATOM 2198 N N . VAL A 1 271 ? -6.039 5.182 14.234 1.00 83.19 271 VAL A N 1
ATOM 2199 C CA . VAL A 1 271 ? -7.209 5.921 14.732 1.00 83.19 271 VAL A CA 1
ATOM 2200 C C . VAL A 1 271 ? -8.060 5.100 15.675 1.00 83.19 271 VAL A C 1
ATOM 2202 O O . VAL A 1 271 ? -8.125 3.880 15.516 1.00 83.19 271 VAL A O 1
ATOM 2205 N N . PRO A 1 272 ? -8.788 5.752 16.594 1.00 83.88 272 PRO A N 1
ATOM 2206 C CA . PRO A 1 272 ? -9.821 5.091 17.366 1.00 83.88 272 PRO A CA 1
ATOM 2207 C C . PRO A 1 272 ? -10.890 4.466 16.461 1.00 83.88 272 PRO A C 1
ATOM 2209 O O . PRO A 1 272 ? -11.469 5.120 15.590 1.00 83.88 272 PRO A O 1
ATOM 2212 N N . TYR A 1 273 ? -11.167 3.191 16.706 1.00 81.56 273 TYR A N 1
ATOM 2213 C CA . TYR A 1 273 ? -12.302 2.444 16.168 1.00 81.56 273 TYR A CA 1
ATOM 2214 C C . TYR A 1 273 ? -13.409 2.304 17.223 1.00 81.56 273 TYR A C 1
ATOM 2216 O O . TYR A 1 273 ? -14.596 2.374 16.897 1.00 81.56 273 TYR A O 1
ATOM 2224 N N . LEU A 1 274 ? -13.020 2.134 18.490 1.00 82.50 274 LEU A N 1
ATOM 2225 C CA . LEU A 1 274 ? -13.899 2.047 19.652 1.00 82.50 274 LEU A CA 1
ATOM 2226 C C . LEU A 1 274 ? -13.121 2.453 20.905 1.00 82.50 274 LEU A C 1
ATOM 2228 O O . LEU A 1 274 ? -12.029 1.940 21.119 1.00 82.50 274 LEU A O 1
ATOM 2232 N N . LEU A 1 275 ? -13.685 3.321 21.742 1.00 81.69 275 LEU A N 1
ATOM 2233 C CA . LEU A 1 275 ? -13.104 3.686 23.036 1.00 81.69 275 LEU A CA 1
ATOM 2234 C C . LEU A 1 275 ? -14.172 3.480 24.110 1.00 81.69 275 LEU A C 1
ATOM 2236 O O . LEU A 1 275 ? -15.195 4.162 24.090 1.00 81.69 275 LEU A O 1
ATOM 2240 N N . HIS A 1 276 ? -13.954 2.515 25.002 1.00 75.25 276 HIS A N 1
ATOM 2241 C CA . HIS A 1 276 ? -14.844 2.234 26.137 1.00 75.25 276 HIS A CA 1
ATOM 2242 C C . HIS A 1 276 ? -14.182 2.505 27.494 1.00 75.25 276 HIS A C 1
ATOM 2244 O O . HIS A 1 276 ? -14.866 2.500 28.515 1.00 75.25 276 HIS A O 1
ATOM 2250 N N . GLY A 1 277 ? -12.867 2.733 27.522 1.00 62.91 277 GLY A N 1
ATOM 2251 C CA . GLY A 1 277 ? -12.159 3.136 28.730 1.00 62.91 277 GLY A CA 1
ATOM 2252 C C . GLY A 1 277 ? -12.266 4.636 28.978 1.00 62.91 277 GLY A C 1
ATOM 2253 O O . GLY A 1 277 ? -11.883 5.421 28.115 1.00 62.91 277 GLY A O 1
ATOM 2254 N N . GLU A 1 278 ? -12.725 5.034 30.167 1.00 62.47 278 GLU A N 1
ATOM 2255 C CA . GLU A 1 278 ? -12.503 6.401 30.675 1.00 62.47 278 GLU A CA 1
ATOM 2256 C C . GLU A 1 278 ? -11.006 6.647 30.924 1.00 62.47 278 GLU A C 1
ATOM 2258 O O . GLU A 1 278 ? -10.506 7.753 30.730 1.00 62.47 278 GLU A O 1
ATOM 2263 N N . ASP A 1 279 ? -10.284 5.581 31.283 1.00 70.00 279 ASP A N 1
ATOM 2264 C CA . ASP A 1 279 ? -8.841 5.570 31.475 1.00 70.00 279 ASP A CA 1
ATOM 2265 C C . ASP A 1 279 ? -8.149 4.831 30.321 1.00 70.00 279 ASP A C 1
ATOM 2267 O O . ASP A 1 279 ? -8.081 3.599 30.282 1.00 70.00 279 ASP A O 1
ATOM 2271 N N . VAL A 1 280 ? -7.649 5.601 29.356 1.00 68.69 280 VAL A N 1
ATOM 2272 C CA . VAL A 1 280 ? -6.937 5.091 28.173 1.00 68.69 280 VAL A CA 1
ATOM 2273 C C . VAL A 1 280 ? -5.629 4.381 28.552 1.00 68.69 280 VAL A C 1
ATOM 2275 O O . VAL A 1 280 ? -5.158 3.552 27.780 1.00 68.69 280 VAL A O 1
ATOM 2278 N N . GLU A 1 281 ? -5.055 4.665 29.726 1.00 68.69 281 GLU A N 1
ATOM 2279 C CA . GLU A 1 281 ? -3.773 4.098 30.168 1.00 68.69 281 GLU A CA 1
ATOM 2280 C C . GLU A 1 281 ? -3.933 2.653 30.635 1.00 68.69 281 GLU A C 1
ATOM 2282 O O . GLU A 1 281 ? -3.104 1.802 30.330 1.00 68.69 281 GLU A O 1
ATOM 2287 N N . ASN A 1 282 ? -5.006 2.393 31.384 1.00 73.75 282 ASN A N 1
ATOM 2288 C CA . ASN A 1 282 ? -5.219 1.124 32.079 1.00 73.75 282 ASN A CA 1
ATOM 2289 C C . ASN A 1 282 ? -6.202 0.196 31.356 1.00 73.75 282 ASN A C 1
ATOM 2291 O O . ASN A 1 282 ? -6.356 -0.968 31.728 1.00 73.75 282 ASN A O 1
ATOM 2295 N N . THR A 1 283 ? -6.890 0.698 30.331 1.00 83.38 283 THR A N 1
ATOM 2296 C CA . THR A 1 283 ? -7.825 -0.101 29.537 1.00 83.38 283 THR A CA 1
ATOM 2297 C C . THR A 1 283 ? -7.064 -0.902 28.474 1.00 83.38 283 THR A C 1
ATOM 2299 O O . THR A 1 283 ? -6.358 -0.294 27.661 1.00 83.38 283 THR A O 1
ATOM 2302 N N . PRO A 1 284 ? -7.238 -2.240 28.407 1.00 86.75 284 PRO A N 1
ATOM 2303 C CA . PRO A 1 284 ? -6.621 -3.069 27.377 1.00 86.75 284 PRO A CA 1
ATOM 2304 C C . PRO A 1 284 ? -6.903 -2.522 25.979 1.00 86.75 284 PRO A C 1
ATOM 2306 O O . PRO A 1 284 ? -8.057 -2.278 25.604 1.00 86.75 284 PRO A O 1
ATOM 2309 N N . THR A 1 285 ? -5.832 -2.293 25.226 1.00 87.62 285 THR A N 1
ATOM 2310 C CA . THR A 1 285 ? -5.887 -1.589 23.950 1.00 87.62 285 THR A CA 1
ATOM 2311 C C . THR A 1 285 ? -5.355 -2.475 22.837 1.00 87.62 285 THR A C 1
ATOM 2313 O O . THR A 1 285 ? -4.268 -3.034 22.942 1.00 87.62 285 THR A O 1
ATOM 2316 N N . PHE A 1 286 ? -6.113 -2.581 21.748 1.00 88.44 286 PHE A N 1
ATOM 2317 C CA . PHE A 1 286 ? -5.780 -3.439 20.617 1.00 88.44 286 PHE A CA 1
ATOM 2318 C C . PHE A 1 286 ? -5.858 -2.676 19.294 1.00 88.44 286 PHE A C 1
ATOM 2320 O O . PHE A 1 286 ? -6.699 -1.794 19.115 1.00 88.44 286 PHE A O 1
ATOM 2327 N N . ILE A 1 287 ? -5.012 -3.051 18.337 1.00 90.12 287 ILE A N 1
ATOM 2328 C CA . ILE A 1 287 ? -5.114 -2.643 16.937 1.00 90.12 287 ILE A CA 1
ATOM 2329 C C . ILE A 1 287 ? -5.789 -3.751 16.129 1.00 90.12 287 ILE A C 1
ATOM 2331 O O . ILE A 1 287 ? -5.406 -4.919 16.195 1.00 90.12 287 ILE A O 1
ATOM 2335 N N . ILE A 1 288 ? -6.795 -3.367 15.348 1.00 88.75 288 ILE A N 1
ATOM 2336 C CA . ILE A 1 288 ? -7.457 -4.227 14.374 1.00 88.75 288 ILE A CA 1
ATOM 2337 C C . ILE A 1 288 ? -6.523 -4.418 13.187 1.00 88.75 288 ILE A C 1
ATOM 2339 O O . ILE A 1 288 ? -6.162 -3.459 12.500 1.00 88.75 288 ILE A O 1
ATOM 2343 N N . GLN A 1 289 ? -6.164 -5.671 12.934 1.00 86.81 289 GLN A N 1
ATOM 2344 C CA . GLN A 1 289 ? -5.380 -6.063 11.777 1.00 86.81 289 GLN A CA 1
ATOM 2345 C C . GLN A 1 289 ? -6.319 -6.401 10.628 1.00 86.81 289 GLN A C 1
ATOM 2347 O O . GLN A 1 289 ? -7.275 -7.166 10.787 1.00 86.81 289 GLN A O 1
ATOM 2352 N N . THR A 1 290 ? -6.040 -5.821 9.466 1.00 85.94 290 THR A N 1
ATOM 2353 C CA . THR A 1 290 ? -6.778 -6.101 8.238 1.00 85.94 290 THR A CA 1
ATOM 2354 C C . THR A 1 290 ? -5.843 -6.577 7.143 1.00 85.94 290 THR A C 1
ATOM 2356 O O . THR A 1 290 ? -4.658 -6.250 7.155 1.00 85.94 290 THR A O 1
ATOM 2359 N N . ASP A 1 291 ? -6.377 -7.313 6.177 1.00 85.75 291 ASP A N 1
ATOM 2360 C CA . ASP A 1 291 ? -5.698 -7.567 4.910 1.00 85.75 291 ASP A CA 1
ATOM 2361 C C . ASP A 1 291 ? -5.871 -6.392 3.926 1.00 85.75 291 ASP A C 1
ATOM 2363 O O . ASP A 1 291 ? -6.487 -5.365 4.236 1.00 85.75 291 ASP A O 1
ATOM 2367 N N . VAL A 1 292 ? -5.336 -6.566 2.715 1.00 86.88 292 VAL A N 1
ATOM 2368 C CA . VAL A 1 292 ? -5.363 -5.568 1.637 1.00 86.88 292 VAL A CA 1
ATOM 2369 C C . VAL A 1 292 ? -6.771 -5.249 1.108 1.00 86.88 292 VAL A C 1
ATOM 2371 O O . VAL A 1 292 ? -6.969 -4.189 0.515 1.00 86.88 292 VAL A O 1
ATOM 2374 N N . VAL A 1 293 ? -7.768 -6.114 1.342 1.00 85.75 293 VAL A N 1
ATOM 2375 C CA . VAL A 1 293 ? -9.181 -5.862 0.987 1.00 85.75 293 VAL A CA 1
ATOM 2376 C C . VAL A 1 293 ? -9.993 -5.317 2.171 1.00 85.75 293 VAL A C 1
ATOM 2378 O O . VAL A 1 293 ? -11.194 -5.078 2.042 1.00 85.75 293 VAL A O 1
ATOM 2381 N N . GLY A 1 294 ? -9.365 -5.105 3.331 1.00 80.50 294 GLY A N 1
ATOM 2382 C CA . GLY A 1 294 ? -10.035 -4.674 4.561 1.00 80.50 294 GLY A CA 1
ATOM 2383 C C . GLY A 1 294 ? -10.731 -5.807 5.321 1.00 80.50 294 GLY A C 1
ATOM 2384 O O . GLY A 1 294 ? -11.515 -5.549 6.243 1.00 80.50 294 GLY A O 1
ATOM 2385 N N . GLY A 1 295 ? -10.457 -7.058 4.945 1.00 80.81 295 GLY A N 1
ATOM 2386 C CA . GLY A 1 295 ? -10.861 -8.255 5.667 1.00 80.81 295 GLY A CA 1
ATOM 2387 C C . GLY A 1 295 ? -10.171 -8.317 7.024 1.00 80.81 295 GLY A C 1
ATOM 2388 O O . GLY A 1 295 ? -9.012 -7.937 7.160 1.00 80.81 295 GLY A O 1
ATOM 2389 N N . PHE A 1 296 ? -10.903 -8.739 8.052 1.00 83.75 296 PHE A N 1
ATOM 2390 C CA . PHE A 1 296 ? -10.369 -8.854 9.406 1.00 83.75 296 PHE A CA 1
ATOM 2391 C C . PHE A 1 296 ? -9.383 -10.027 9.493 1.00 83.75 296 PHE A C 1
ATOM 2393 O O . PHE A 1 296 ? -9.709 -11.122 9.045 1.00 83.75 296 PHE A O 1
ATOM 2400 N N . GLN A 1 297 ? -8.206 -9.798 10.078 1.00 81.56 297 GLN A N 1
ATOM 2401 C CA . GLN A 1 297 ? -7.152 -10.812 10.231 1.00 81.56 297 GLN A CA 1
ATOM 2402 C C . GLN A 1 297 ? -6.849 -11.146 11.698 1.00 81.56 297 GLN A C 1
ATOM 2404 O O . GLN A 1 297 ? -6.388 -12.246 11.989 1.00 81.56 297 GLN A O 1
ATOM 2409 N N . GLY A 1 298 ? -7.120 -10.226 12.627 1.00 83.44 298 GLY A N 1
ATOM 2410 C CA . GLY A 1 298 ? -6.872 -10.447 14.051 1.00 83.44 298 GLY A CA 1
ATOM 2411 C C . GLY A 1 298 ? -6.783 -9.157 14.857 1.00 83.44 298 GLY A C 1
ATOM 2412 O O . GLY A 1 298 ? -6.903 -8.049 14.321 1.00 83.44 298 GLY A O 1
ATOM 2413 N N . LEU A 1 299 ? -6.563 -9.309 16.159 1.00 86.62 299 LEU A N 1
ATOM 2414 C CA . LEU A 1 299 ? -6.206 -8.221 17.065 1.00 86.62 299 LEU A CA 1
ATOM 2415 C C . LEU A 1 299 ? -4.757 -8.354 17.530 1.00 86.62 299 LEU A C 1
ATOM 2417 O O . LEU A 1 299 ? -4.298 -9.437 17.883 1.00 86.62 299 LEU A O 1
ATOM 2421 N N . LEU A 1 300 ? -4.053 -7.225 17.598 1.00 86.94 300 LEU A N 1
ATOM 2422 C CA . LEU A 1 300 ? -2.755 -7.141 18.262 1.00 86.94 300 LEU A CA 1
ATOM 2423 C C . LEU A 1 300 ? -2.849 -6.191 19.452 1.00 86.94 300 LEU A C 1
ATOM 2425 O O . LEU A 1 300 ? -3.316 -5.063 19.313 1.00 86.94 300 LEU A O 1
ATOM 2429 N N . GLU A 1 301 ? -2.392 -6.641 20.614 1.00 86.19 301 GLU A N 1
ATOM 2430 C CA . GLU A 1 301 ? -2.326 -5.808 21.813 1.00 86.19 301 GLU A CA 1
ATOM 2431 C C . GLU A 1 301 ? -1.265 -4.711 21.670 1.00 86.19 301 GLU A C 1
ATOM 2433 O O . GLU A 1 301 ? -0.145 -4.953 21.213 1.00 86.19 301 GLU A O 1
ATOM 2438 N N . ILE A 1 302 ? -1.628 -3.499 22.085 1.00 85.56 302 ILE A N 1
ATOM 2439 C CA . ILE A 1 302 ? -0.732 -2.354 22.199 1.00 85.56 302 ILE A CA 1
ATOM 2440 C C . ILE A 1 302 ? -0.457 -2.135 23.683 1.00 85.56 302 ILE A C 1
ATOM 2442 O O . ILE A 1 302 ? -1.330 -1.686 24.421 1.00 85.56 302 ILE A O 1
ATOM 2446 N N . GLN A 1 303 ? 0.777 -2.398 24.104 1.00 77.94 303 GLN A N 1
ATOM 2447 C CA . GLN A 1 303 ? 1.170 -2.250 25.508 1.00 77.94 303 GLN A CA 1
ATOM 2448 C C . GLN A 1 303 ? 1.368 -0.781 25.908 1.00 77.94 303 GLN A C 1
ATOM 2450 O O . GLN A 1 303 ? 0.981 -0.374 26.997 1.00 77.94 303 GLN A O 1
ATOM 2455 N N . ASN A 1 304 ? 1.932 0.040 25.014 1.00 81.88 304 ASN A N 1
ATOM 2456 C CA . ASN A 1 304 ? 2.198 1.455 25.276 1.00 81.88 304 ASN A CA 1
ATOM 2457 C C . ASN A 1 304 ? 1.504 2.347 24.244 1.00 81.88 304 ASN A C 1
ATOM 2459 O O . ASN A 1 304 ? 2.093 2.769 23.243 1.00 81.88 304 ASN A O 1
ATOM 2463 N N . ILE A 1 305 ? 0.234 2.659 24.505 1.00 83.31 305 ILE A N 1
ATOM 2464 C CA . ILE A 1 305 ? -0.588 3.451 23.587 1.00 83.31 305 ILE A CA 1
ATOM 2465 C C . ILE A 1 305 ? -0.044 4.870 23.376 1.00 83.31 305 ILE A C 1
ATOM 2467 O O . ILE A 1 305 ? -0.087 5.387 22.259 1.00 83.31 305 ILE A O 1
ATOM 2471 N N . ARG A 1 306 ? 0.555 5.488 24.407 1.00 81.00 306 ARG A N 1
ATOM 2472 C CA . ARG A 1 306 ? 1.149 6.831 24.295 1.00 81.00 306 ARG A CA 1
ATOM 2473 C C . ARG A 1 306 ? 2.248 6.859 23.251 1.00 81.00 306 ARG A C 1
ATOM 2475 O O . ARG A 1 306 ? 2.279 7.777 22.444 1.00 81.00 306 ARG A O 1
ATOM 2482 N N . LYS A 1 307 ? 3.156 5.883 23.285 1.00 82.19 307 LYS A N 1
ATOM 2483 C CA . LYS A 1 307 ? 4.245 5.756 22.314 1.00 82.19 307 LYS A CA 1
ATOM 2484 C C . LYS A 1 307 ? 3.718 5.354 20.943 1.00 82.19 307 LYS A C 1
ATOM 2486 O O . LYS A 1 307 ? 4.126 5.935 19.944 1.00 82.19 307 LYS A O 1
ATOM 2491 N N . PHE A 1 308 ? 2.773 4.418 20.906 1.00 83.12 308 PHE A N 1
ATOM 2492 C CA . PHE A 1 308 ? 2.172 3.934 19.669 1.00 83.12 308 PHE A CA 1
ATOM 2493 C C . PHE A 1 308 ? 1.493 5.051 18.862 1.00 83.12 308 PHE A C 1
ATOM 2495 O O . PHE A 1 308 ? 1.596 5.073 17.640 1.00 83.12 308 PHE A O 1
ATOM 2502 N N . LEU A 1 309 ? 0.856 6.016 19.531 1.00 83.19 309 LEU A N 1
ATOM 2503 C CA . LEU A 1 309 ? 0.172 7.145 18.889 1.00 83.19 309 LEU A CA 1
ATOM 2504 C C . LEU A 1 309 ? 1.047 8.398 18.697 1.00 83.19 309 LEU A C 1
ATOM 2506 O O . LEU A 1 309 ? 0.529 9.432 18.272 1.00 83.19 309 LEU A O 1
ATOM 2510 N N . ARG A 1 310 ? 2.354 8.358 19.001 1.00 78.69 310 ARG A N 1
ATOM 2511 C CA . ARG A 1 310 ? 3.242 9.513 18.762 1.00 78.69 310 ARG A CA 1
ATOM 2512 C C . ARG A 1 310 ? 3.367 9.825 17.270 1.00 78.69 310 ARG A C 1
ATOM 2514 O O . ARG A 1 310 ? 3.369 8.933 16.423 1.00 78.69 310 ARG A O 1
ATOM 2521 N N . GLU A 1 311 ? 3.501 11.118 16.975 1.00 69.06 311 GLU A N 1
ATOM 2522 C CA . GLU A 1 311 ? 3.834 11.635 15.644 1.00 69.06 311 GLU A CA 1
ATOM 2523 C C . GLU A 1 311 ? 5.271 11.244 15.266 1.00 69.06 311 GLU A C 1
ATOM 2525 O O . GLU A 1 311 ? 6.196 11.466 16.049 1.00 69.06 311 GLU A O 1
ATOM 2530 N N . ASP A 1 312 ? 5.485 10.785 14.034 1.00 63.91 312 ASP A N 1
ATOM 2531 C CA . ASP A 1 312 ? 6.791 10.288 13.563 1.00 63.91 312 ASP A CA 1
ATOM 2532 C C . ASP A 1 312 ? 7.921 11.314 13.680 1.00 63.91 312 ASP A C 1
ATOM 2534 O O . ASP A 1 312 ? 9.087 10.985 13.903 1.00 63.91 312 ASP A O 1
ATOM 2538 N N . THR A 1 313 ? 7.590 12.600 13.551 1.00 60.19 313 THR A N 1
ATOM 2539 C CA . THR A 1 313 ? 8.581 13.677 13.680 1.00 60.19 313 THR A CA 1
ATOM 2540 C C . THR A 1 313 ? 9.154 13.803 15.091 1.00 60.19 313 THR A C 1
ATOM 2542 O O . THR A 1 313 ? 10.225 14.391 15.264 1.00 60.19 313 THR A O 1
ATOM 2545 N N . LYS A 1 314 ? 8.472 13.232 16.089 1.00 57.88 314 LYS A N 1
ATOM 2546 C CA . LYS A 1 314 ? 8.915 13.168 17.484 1.00 57.88 314 LYS A CA 1
ATOM 2547 C C . LYS A 1 314 ? 9.677 11.880 17.802 1.00 57.88 314 LYS A C 1
ATOM 2549 O O . LYS A 1 314 ? 10.416 11.885 18.780 1.00 57.88 314 LYS A O 1
ATOM 2554 N N . ASP A 1 315 ? 9.580 10.847 16.965 1.00 55.97 315 ASP A N 1
ATOM 2555 C CA . ASP A 1 315 ? 10.331 9.594 17.135 1.00 55.97 315 ASP A CA 1
ATOM 2556 C C . ASP A 1 315 ? 11.781 9.694 16.642 1.00 55.97 315 ASP A C 1
ATOM 2558 O O . ASP A 1 315 ? 12.652 8.983 17.131 1.00 55.97 315 ASP A O 1
ATOM 2562 N N . ARG A 1 316 ? 12.088 10.634 15.735 1.00 47.75 316 ARG A N 1
ATOM 2563 C CA . ARG A 1 316 ? 13.456 10.889 15.227 1.00 47.75 316 ARG A CA 1
ATOM 2564 C C . ARG A 1 316 ? 14.405 11.557 16.238 1.00 47.75 316 ARG A C 1
ATOM 2566 O O . ARG A 1 316 ? 15.488 11.991 15.852 1.00 47.75 316 ARG A O 1
ATOM 2573 N N . ARG A 1 317 ? 13.996 11.720 17.500 1.00 34.59 317 ARG A N 1
ATOM 2574 C CA . ARG A 1 317 ? 14.821 12.297 18.572 1.00 34.59 317 ARG A CA 1
ATOM 2575 C C . ARG A 1 317 ? 15.280 11.203 19.532 1.00 34.59 317 ARG A C 1
ATOM 2577 O O . ARG A 1 317 ? 14.808 11.168 20.663 1.00 34.59 317 ARG A O 1
ATOM 2584 N N . HIS A 1 318 ? 16.196 10.353 19.086 1.00 32.06 318 HIS A N 1
ATOM 2585 C CA . HIS A 1 318 ? 17.046 9.564 19.974 1.00 32.06 318 HIS A CA 1
ATOM 2586 C C . HIS A 1 318 ? 18.468 9.549 19.439 1.00 32.06 318 HIS A C 1
ATOM 2588 O O . HIS A 1 318 ? 18.622 9.324 18.217 1.00 32.06 318 HIS A O 1
#

Secondary structure (DSSP, 8-state):
----EEEEEEEEEETTEEEEEEEEEETTEEEEE-TTT-EEEETTS-HHHHHHHHHHTT--SSPP--HHHHHHHHHHHHTT--EEEEE---SS--HHHHHHHIIIIIHHHHHHHHHTTEEEEEEEEEEEEEETTEEEEEEPPPEEE-SGGGHHHHHHHHHHHHHHHHHHHHHHHH---GGGSEEEEEEEEEEEEEPPTT--S----PPPHHHHHHHHTT----S-HHHHHHHHHHHHHHHHTGGGTPPPPGGG--EEEEEEE-TTT--EEEEEEEE--S-TTTS-EEEEEE-TTS-EEEEEE-S-HHHHT--HHHHT--

pLDDT: mean 78.54, std 14.73, range [32.06, 97.44]

Sequence (318 aa):
MARRTQSRFIFEVVENSRIFRHQFFVNGSRRAECNTCENHVPVSEPYNHHWRNDIKNQKSYYIQMGLPEKQILKTIEDQAIEEFILCDGSIAARTNDFLLDAGMDAVPQLLRFLSFGTEKLEATVGFYVDVKKERMYYESSPINIENHLDIGEAVDMIFSMLLEKISNYVLLHHRVPLEACVIRRMKVTVKRFCHSPKANSFSVSKIPLQYRVKNAAECFESANNKSSVELAKLAETYLNQKDQGRPIPATLKVNLYIFRVCNTSKELYAVPYLLHGEDVENTPTFIIQTDVVGGFQGLLEIQNIRKFLREDTKDRRH

Foldseek 3Di:
DPWPKFKDWDFDDDDQKTWTWIWIDTPNHTDDIAPQGTDIDGPPDFPQVVVVVCVVVVNALFDDADPVLVVVLVVCVVVVPFKDKAFAPDPDDQQVVSLCCCLQPVQLVVVLSNQPQFQKKWKKKKWFKQDPNDTDIFIFDIDIDRASLCSNVRSVVRSVVRLVVVQVVCCVPVVDGSSRM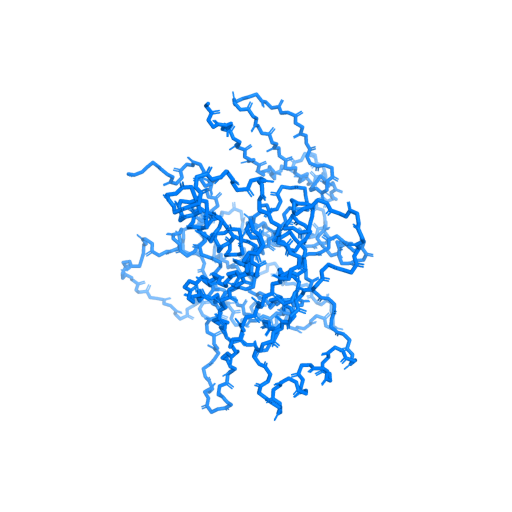HTGMMMMGMDTHHDDPPDPDLPPRDPDPLLCVLQVPPPDDDDDCPVLVVLFVLVVVVVVVVVVVDDDDLVSQEWEWEWGARSVPRDIAIGTRGHSDPDPQPGWYWYFDAGSNRHTRGIDTRNDVVSSHDTPVVVVPD